Protein AF-A0A257ZB80-F1 (afdb_monomer)

Nearest PDB structures (foldseek):
  6eic-assembly1_C  TM=5.369E-01  e=7.332E-03  Mycobacterium tuberculosis H37Rv
  6ecb-assembly1_A  TM=4.920E-01  e=2.432E-02  Streptomyces tsusimaensis
  6qe2-assembly2_B  TM=6.005E-01  e=1.247E-01  Palaeococcus ferrophilus
  8ait-assembly1_A  TM=4.226E-01  e=3.761E-02  Halopseudomonas bauzanensis
  3tej-assembly2_B  TM=4.197E-01  e=1.059E-01  Escherichia coli K-12

Foldseek 3Di:
DVQQVVQVVLVVVLVVQLVLLCVQLVVLPDPVCVPPPDLVSLLSNLLSVLRNLLSVLLADADDLPCQFDQDPVRDTWGWDWAFDADALFWTWIWRDTPPDDAAQAAEEEEADQLFFWSSVCSVVCNVCVVHYGYIYITGDFLLQGACVSDADALVNVLCVLLVSLLSVFARYEYEYEALCQLSNVVSQVVNCVPPVRSHHPYYHGYHYPLPLVPDDDPVLVCLAPDDLVNCCVPQWGARYPPHNHGRFIWRASSVSLVVVCVVVVVVVVVLSSVSSVCSSVVNDDCPDPSNVVSSRSSNGGIGGPNHVSCSSCVCSHVSVD

Sequence (321 aa):
MKYMLTYDLLESARNTQEWFGATARAMASYPAFALSLNPALPLIAAWGEVTERSFGRMISKPDWGIRSIVGPDGQDNLVDVTPVVEKPFGNLIQFFVRRRPPMARKVLLVAPMSGHYATLLRSTVASLLPDADVYVTDWHNARDIPVSAGKFDVEDYTLYLAEFMKALGPDTHVIAVCQPVPLALAATAYLAAEDPDAQPRSLVLIGGPVDPDAAATEVTDFGRRITMGQLEHLAIQRVGFKHKGAGRLVYPGLLQLQSFITMNAERHSKAFSEQVFRVSRGEATDHDAHNRFYDEYLAVMDMTAEFYLSTVERIFKNREI

Mean predicted aligned error: 4.46 Å

Solvent-accessible surface area (backbone atoms only — not comparable to full-atom values): 16688 Å² total; per-residue (Å²): 114,88,42,23,62,59,39,43,48,52,54,47,52,44,50,52,48,20,50,50,10,49,48,37,22,57,65,44,63,38,74,91,49,71,85,58,86,60,72,62,36,47,44,41,21,18,42,7,50,55,38,20,52,51,44,56,24,39,76,37,85,71,74,68,80,64,57,58,48,78,38,98,86,71,46,76,24,46,40,45,83,42,81,76,44,84,50,90,64,33,27,39,31,30,57,47,54,49,99,56,77,89,57,95,36,37,34,40,41,42,48,34,73,85,31,37,51,38,54,79,45,39,66,60,50,65,67,42,48,88,75,28,41,42,30,35,44,42,62,48,44,37,43,64,38,41,55,89,75,59,85,53,32,53,64,54,50,20,50,52,50,28,52,52,41,45,74,68,24,32,73,21,32,38,39,22,39,25,79,35,22,38,41,51,52,51,14,50,54,49,31,43,72,78,40,59,82,32,33,54,68,40,83,45,73,41,89,35,61,57,61,41,80,80,62,83,44,76,69,41,48,47,43,61,71,56,50,71,69,57,47,48,70,73,51,46,31,19,32,30,87,91,37,63,2,42,67,33,55,19,35,44,14,69,63,48,48,51,51,60,46,60,78,43,42,69,62,52,53,47,52,52,52,52,47,24,55,30,42,44,70,68,74,57,54,87,78,35,75,65,46,54,47,49,48,54,72,40,16,32,26,28,35,38,32,52,26,55,52,44,41,42,47,40,45,48,59,64,53,77,102

Structure (mmCIF, N/CA/C/O backbone):
data_AF-A0A257ZB80-F1
#
_entry.id   AF-A0A257ZB80-F1
#
loop_
_atom_site.group_PDB
_atom_site.id
_atom_site.type_symbol
_atom_site.label_atom_id
_atom_site.label_alt_id
_atom_site.label_comp_id
_atom_site.label_asym_id
_atom_site.label_entity_id
_atom_site.label_seq_id
_atom_site.pdbx_PDB_ins_code
_atom_site.Cartn_x
_atom_site.Cartn_y
_atom_site.Cartn_z
_atom_site.occupancy
_atom_site.B_iso_or_equiv
_atom_site.auth_seq_id
_atom_site.auth_comp_id
_atom_site.auth_asym_id
_atom_site.auth_atom_id
_atom_site.pdbx_PDB_model_num
ATOM 1 N N . MET A 1 1 ? -10.431 -20.463 -18.045 1.00 52.31 1 MET A N 1
ATOM 2 C CA . MET A 1 1 ? -9.388 -19.901 -18.937 1.00 52.31 1 MET A CA 1
ATOM 3 C C . MET A 1 1 ? -9.664 -18.466 -19.385 1.00 52.31 1 MET A C 1
ATOM 5 O O . MET A 1 1 ? -8.700 -17.730 -19.554 1.00 52.31 1 MET A O 1
ATOM 9 N N . LYS A 1 2 ? -10.927 -18.031 -19.559 1.00 54.56 2 LYS A N 1
ATOM 10 C CA . LYS A 1 2 ? -11.248 -16.615 -19.839 1.00 54.56 2 LYS A CA 1
ATOM 11 C C . LYS A 1 2 ? -10.609 -15.702 -18.769 1.00 54.56 2 LYS A C 1
ATOM 13 O O . LYS A 1 2 ? -10.699 -16.027 -17.586 1.00 54.56 2 LYS A O 1
ATOM 18 N N . TYR A 1 3 ? -9.923 -14.644 -19.205 1.00 73.69 3 TYR A N 1
ATOM 19 C CA . TYR A 1 3 ? -9.155 -13.661 -18.411 1.00 73.69 3 TYR A CA 1
ATOM 20 C C . TYR A 1 3 ? -7.869 -14.120 -17.704 1.00 73.69 3 TYR A C 1
ATOM 22 O O . TYR A 1 3 ? -7.166 -13.293 -17.134 1.00 73.69 3 TYR A O 1
ATOM 30 N N . MET A 1 4 ? -7.521 -15.407 -17.751 1.00 78.50 4 MET A N 1
ATOM 31 C CA . MET A 1 4 ? -6.229 -15.883 -17.230 1.00 78.50 4 MET A CA 1
ATOM 32 C C . MET A 1 4 ? -5.100 -15.610 -18.231 1.00 78.50 4 MET A C 1
ATOM 34 O O . MET A 1 4 ? -4.037 -15.133 -17.861 1.00 78.50 4 MET A O 1
ATOM 38 N N . LEU A 1 5 ? -5.374 -15.809 -19.527 1.00 82.94 5 LEU A N 1
ATOM 39 C CA . LEU A 1 5 ? -4.422 -15.494 -20.599 1.00 82.94 5 LEU A CA 1
ATOM 40 C C . LEU A 1 5 ? -4.092 -13.999 -20.672 1.00 82.94 5 LEU A C 1
ATOM 42 O O . LEU A 1 5 ? -2.968 -13.642 -20.996 1.00 82.94 5 LEU A O 1
ATOM 46 N N . THR A 1 6 ? -5.053 -13.120 -20.374 1.00 87.50 6 THR A N 1
ATOM 47 C C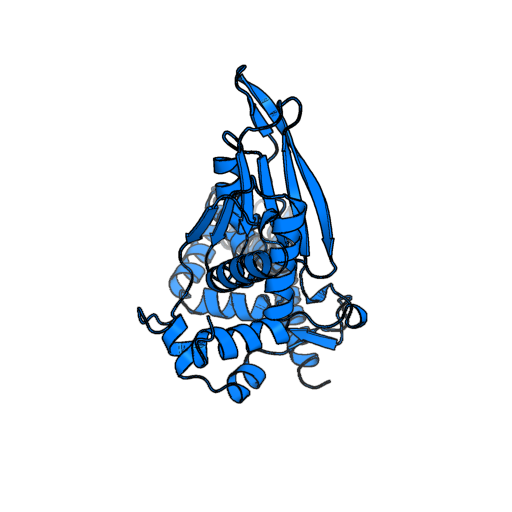A . THR A 1 6 ? -4.810 -11.670 -20.347 1.00 87.50 6 THR A CA 1
ATOM 48 C C . THR A 1 6 ? -3.935 -11.268 -19.166 1.00 87.50 6 THR A C 1
ATOM 50 O O . THR A 1 6 ? -3.081 -10.403 -19.331 1.00 87.50 6 THR A O 1
ATOM 53 N N . TYR A 1 7 ? -4.093 -11.933 -18.016 1.00 92.88 7 TYR A N 1
ATOM 54 C CA . TYR A 1 7 ? -3.245 -11.718 -16.843 1.00 92.88 7 TYR A CA 1
ATOM 55 C C . TYR A 1 7 ? -1.801 -12.123 -17.139 1.00 92.88 7 TYR A C 1
ATOM 57 O O . TYR A 1 7 ? -0.883 -11.319 -16.990 1.00 92.88 7 TYR A O 1
ATOM 65 N N . ASP A 1 8 ? -1.606 -13.342 -17.652 1.00 92.69 8 ASP A N 1
ATOM 66 C CA . ASP A 1 8 ? -0.279 -13.829 -18.038 1.00 92.69 8 ASP A CA 1
ATOM 67 C C . ASP A 1 8 ? 0.332 -12.993 -19.173 1.00 92.69 8 ASP A C 1
ATOM 69 O O . ASP A 1 8 ? 1.549 -12.823 -19.215 1.00 92.69 8 ASP A O 1
ATOM 73 N N . LEU A 1 9 ? -0.477 -12.423 -20.074 1.00 92.19 9 LEU A N 1
ATOM 74 C CA . LEU A 1 9 ? -0.001 -11.511 -21.117 1.00 92.19 9 LEU A CA 1
ATOM 75 C C . LEU A 1 9 ? 0.482 -10.171 -20.542 1.00 92.19 9 LEU A C 1
ATOM 77 O O . LEU A 1 9 ? 1.519 -9.680 -20.985 1.00 92.19 9 LEU A O 1
ATOM 81 N N . LEU A 1 10 ? -0.210 -9.600 -19.549 1.00 91.88 10 LEU A N 1
ATOM 82 C CA . LEU A 1 10 ? 0.250 -8.396 -18.842 1.00 91.88 10 LEU A CA 1
ATOM 83 C C . LEU A 1 10 ? 1.569 -8.653 -18.102 1.00 91.88 10 LEU A C 1
ATOM 85 O O . LEU A 1 10 ? 2.521 -7.885 -18.250 1.00 91.88 10 LEU A O 1
ATOM 89 N N . GLU A 1 11 ? 1.652 -9.763 -17.367 1.00 92.75 11 GLU A N 1
ATOM 90 C CA . GLU A 1 11 ? 2.880 -10.182 -16.682 1.00 92.75 11 GLU A CA 1
ATOM 91 C C . GLU A 1 11 ? 4.021 -10.459 -17.673 1.00 92.75 11 GLU A C 1
ATOM 93 O O . GLU A 1 11 ? 5.161 -10.050 -17.441 1.00 92.75 11 GLU A O 1
ATOM 98 N N . SER A 1 12 ? 3.719 -11.089 -18.814 1.00 94.31 12 SER A N 1
ATOM 99 C CA . SER A 1 12 ? 4.692 -11.339 -19.884 1.00 94.31 12 SER A CA 1
ATOM 100 C C . SER A 1 12 ? 5.203 -10.036 -20.484 1.00 94.31 12 SER A C 1
ATOM 102 O O . SER A 1 12 ? 6.412 -9.863 -20.589 1.00 94.31 12 SER A O 1
ATOM 104 N N . ALA A 1 13 ? 4.312 -9.097 -20.819 1.00 94.25 13 ALA A N 1
ATOM 105 C CA . ALA A 1 13 ? 4.695 -7.796 -21.356 1.00 94.25 13 ALA A CA 1
ATOM 106 C C . ALA A 1 13 ? 5.612 -7.048 -20.381 1.00 94.25 13 ALA A C 1
ATOM 108 O O . ALA A 1 13 ? 6.693 -6.611 -20.767 1.00 94.25 13 ALA A O 1
ATOM 109 N N . ARG A 1 14 ? 5.241 -6.980 -19.097 1.00 95.12 14 ARG A N 1
ATOM 110 C CA . ARG A 1 14 ? 6.081 -6.394 -18.042 1.00 95.12 14 ARG A CA 1
ATOM 111 C C . ARG A 1 14 ? 7.455 -7.073 -17.963 1.00 95.12 14 ARG A C 1
ATOM 113 O O . ARG A 1 14 ? 8.473 -6.387 -17.907 1.00 95.12 14 ARG A O 1
ATOM 120 N N . ASN A 1 15 ? 7.497 -8.406 -18.005 1.00 95.38 15 ASN A N 1
ATOM 121 C CA . ASN A 1 15 ? 8.739 -9.180 -17.948 1.00 95.38 15 ASN A CA 1
ATOM 122 C C . ASN A 1 15 ? 9.638 -8.977 -19.162 1.00 95.38 15 ASN A C 1
ATOM 124 O O . ASN A 1 15 ? 10.853 -8.870 -19.017 1.00 95.38 15 ASN A O 1
ATOM 128 N N . THR A 1 16 ? 9.051 -8.873 -20.348 1.00 96.81 16 THR A N 1
ATOM 129 C CA . THR A 1 16 ? 9.778 -8.542 -21.571 1.00 96.81 16 THR A CA 1
ATOM 130 C C . THR A 1 16 ? 10.400 -7.148 -21.490 1.00 96.81 16 THR A C 1
ATOM 132 O O . THR A 1 16 ? 11.548 -6.987 -21.893 1.00 96.81 16 THR A O 1
ATOM 135 N N . GLN A 1 17 ? 9.702 -6.160 -20.921 1.00 97.00 17 GLN A N 1
ATOM 136 C CA . GLN A 1 17 ? 10.243 -4.804 -20.781 1.00 97.00 17 GLN A CA 1
ATOM 137 C C . GLN A 1 17 ? 11.400 -4.729 -19.778 1.00 97.00 17 GLN A C 1
ATOM 139 O O . GLN A 1 17 ? 12.414 -4.098 -20.071 1.00 97.00 17 GLN A O 1
ATOM 144 N N . GLU A 1 18 ? 11.295 -5.413 -18.634 1.00 97.00 18 GLU A N 1
ATOM 145 C CA . GLU A 1 18 ? 12.419 -5.552 -17.695 1.00 97.00 18 GLU A CA 1
ATOM 146 C C . GLU A 1 18 ? 13.632 -6.202 -18.377 1.00 97.00 18 GLU A C 1
ATOM 148 O O . GLU A 1 18 ? 14.745 -5.682 -18.299 1.00 97.00 18 GLU A O 1
ATOM 153 N N . TRP A 1 19 ? 13.407 -7.296 -19.115 1.00 97.56 19 TRP A N 1
ATOM 154 C CA . TRP A 1 19 ? 14.457 -7.998 -19.852 1.00 97.56 19 TRP A CA 1
ATOM 155 C C . TRP A 1 19 ? 15.124 -7.123 -20.923 1.00 97.56 19 TRP A C 1
ATOM 157 O O . TRP A 1 19 ? 16.353 -7.131 -21.043 1.00 97.56 19 TRP A O 1
ATOM 167 N N . PHE A 1 20 ? 14.353 -6.335 -21.677 1.00 97.56 20 PHE A N 1
ATOM 168 C CA . PHE A 1 20 ? 14.909 -5.374 -22.630 1.00 97.56 20 PHE A CA 1
ATOM 169 C C . PHE A 1 20 ? 15.743 -4.295 -21.944 1.00 97.56 20 PHE A C 1
ATOM 171 O O . PHE A 1 20 ? 16.826 -3.978 -22.438 1.00 97.56 20 PHE A O 1
ATOM 178 N N . GLY A 1 21 ? 15.288 -3.776 -20.800 1.00 97.19 21 GLY A N 1
ATOM 179 C CA . GLY A 1 21 ? 16.047 -2.810 -20.009 1.00 97.19 21 GLY A CA 1
ATOM 180 C C . GLY A 1 21 ? 17.404 -3.366 -19.571 1.00 97.19 21 GLY A C 1
ATOM 181 O O . GLY A 1 21 ? 18.448 -2.790 -19.889 1.00 97.19 21 GLY A O 1
ATOM 182 N N . ALA A 1 22 ? 17.398 -4.542 -18.939 1.00 97.19 22 ALA A N 1
ATOM 183 C CA . ALA A 1 22 ? 18.610 -5.218 -18.479 1.00 97.19 22 ALA A CA 1
ATOM 184 C C . ALA A 1 22 ? 19.578 -5.523 -19.639 1.00 97.19 22 ALA A C 1
ATOM 186 O O . ALA A 1 22 ? 20.786 -5.298 -19.536 1.00 97.19 22 ALA A O 1
ATOM 187 N N . THR A 1 23 ? 19.046 -5.977 -20.778 1.00 96.94 23 THR A N 1
ATOM 188 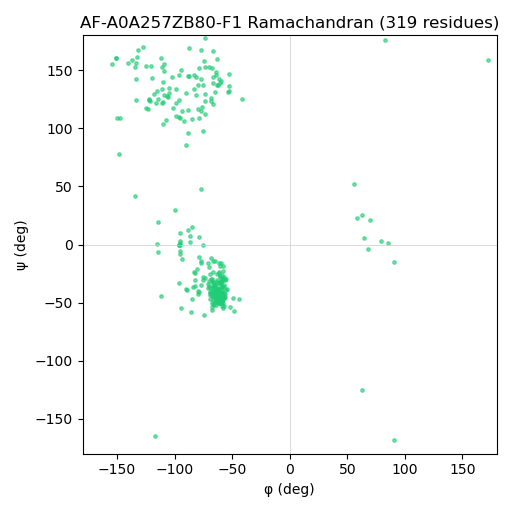C CA . THR A 1 23 ? 19.840 -6.276 -21.980 1.00 96.94 23 THR A CA 1
ATOM 189 C C . THR A 1 23 ? 20.483 -5.014 -22.556 1.00 96.94 23 THR A C 1
ATOM 191 O O . THR A 1 23 ? 21.682 -5.009 -22.831 1.00 96.94 23 THR A O 1
ATOM 194 N N . ALA A 1 24 ? 19.719 -3.926 -22.703 1.00 96.06 24 ALA A N 1
ATOM 195 C CA . ALA A 1 24 ? 20.226 -2.655 -23.218 1.00 96.06 24 ALA A CA 1
ATOM 196 C C . ALA A 1 24 ? 21.331 -2.079 -22.323 1.00 96.06 24 ALA A C 1
ATOM 198 O O . ALA A 1 24 ? 22.377 -1.662 -22.829 1.00 96.06 24 ALA A O 1
ATOM 199 N N . ARG A 1 25 ? 21.131 -2.131 -20.999 1.00 95.56 25 ARG A N 1
ATOM 200 C CA . ARG A 1 25 ? 22.130 -1.733 -20.004 1.00 95.56 25 ARG A CA 1
ATOM 201 C C . ARG A 1 25 ? 23.417 -2.537 -20.159 1.00 95.56 25 ARG A C 1
ATOM 203 O O . ARG A 1 25 ? 24.481 -1.959 -20.359 1.00 95.56 25 ARG A O 1
ATOM 210 N N . ALA A 1 26 ? 23.314 -3.865 -20.135 1.00 94.44 26 ALA A N 1
ATOM 211 C CA . ALA A 1 26 ? 24.467 -4.751 -20.236 1.00 94.44 26 ALA A CA 1
ATOM 212 C C . ALA A 1 26 ? 25.243 -4.544 -21.546 1.00 94.44 26 ALA A C 1
ATOM 214 O O . ALA A 1 26 ? 26.464 -4.410 -21.518 1.00 94.44 26 ALA A O 1
ATOM 215 N N . MET A 1 27 ? 24.545 -4.463 -22.686 1.00 93.38 27 MET A N 1
ATOM 216 C CA . MET A 1 27 ? 25.167 -4.263 -23.999 1.00 93.38 27 MET A CA 1
ATOM 217 C C . MET A 1 27 ? 25.913 -2.929 -24.096 1.00 93.38 27 MET A C 1
ATOM 219 O O . MET A 1 27 ? 27.042 -2.893 -24.584 1.00 93.38 27 MET A O 1
ATOM 223 N N . ALA A 1 28 ? 25.308 -1.836 -23.631 1.00 93.25 28 ALA A N 1
ATOM 224 C CA . ALA A 1 28 ? 25.892 -0.503 -23.749 1.00 93.25 28 ALA A CA 1
ATOM 225 C C . ALA A 1 28 ? 27.021 -0.227 -22.736 1.00 93.25 28 ALA A C 1
ATOM 227 O O . ALA A 1 28 ? 27.814 0.689 -22.949 1.00 93.25 28 ALA A O 1
ATOM 228 N N . SER A 1 29 ? 27.139 -1.033 -21.676 1.00 90.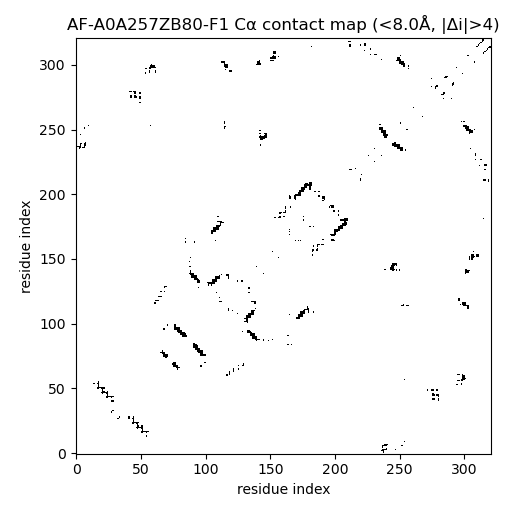06 29 SER A N 1
ATOM 229 C CA . SER A 1 29 ? 28.186 -0.919 -20.649 1.00 90.06 29 SER A CA 1
ATOM 230 C C . SER A 1 29 ? 29.409 -1.825 -20.879 1.00 90.06 29 SER A C 1
ATOM 232 O O . SER A 1 29 ? 30.261 -1.936 -19.997 1.00 90.06 29 SER A O 1
ATOM 234 N N . TYR A 1 30 ? 29.537 -2.477 -22.043 1.00 91.00 30 TYR A N 1
ATOM 235 C CA . TYR A 1 30 ? 30.695 -3.329 -22.339 1.00 91.00 30 TYR A CA 1
ATOM 236 C C . TYR A 1 30 ? 32.021 -2.540 -22.356 1.00 91.00 30 TYR A C 1
ATOM 238 O O . TYR A 1 30 ? 32.097 -1.499 -23.012 1.00 91.00 30 TYR A O 1
ATOM 246 N N . PRO A 1 31 ? 33.119 -3.070 -21.770 1.00 89.75 31 PRO A N 1
ATOM 247 C CA . PRO A 1 31 ? 34.425 -2.399 -21.778 1.00 89.75 31 PRO A CA 1
ATOM 248 C C . PRO A 1 31 ? 34.964 -2.077 -23.177 1.00 89.75 31 PRO A C 1
ATOM 250 O O . PRO A 1 31 ? 35.678 -1.093 -23.348 1.00 89.75 31 PRO A O 1
ATOM 253 N N . ALA A 1 32 ? 34.588 -2.863 -24.194 1.00 89.94 32 ALA A N 1
ATOM 254 C CA . ALA A 1 32 ? 34.945 -2.610 -25.593 1.00 89.94 32 ALA A CA 1
ATOM 255 C C . ALA A 1 32 ? 34.474 -1.231 -26.097 1.00 89.94 32 ALA A C 1
ATOM 257 O O . ALA A 1 32 ? 35.048 -0.686 -27.037 1.00 89.94 32 ALA A O 1
ATOM 258 N N . PHE A 1 33 ? 33.457 -0.651 -25.456 1.00 89.44 33 PHE A N 1
ATOM 259 C CA . PHE A 1 33 ? 32.918 0.662 -25.776 1.00 89.44 33 PHE A CA 1
ATOM 260 C C . PHE A 1 33 ? 33.473 1.798 -24.912 1.00 89.44 33 PHE A C 1
ATOM 262 O O . PHE A 1 33 ? 33.114 2.948 -25.146 1.00 89.44 33 PHE A O 1
ATOM 269 N N . ALA A 1 34 ? 34.374 1.525 -23.962 1.00 83.69 34 ALA A N 1
ATOM 270 C CA . ALA A 1 34 ? 34.867 2.531 -23.015 1.00 83.69 34 ALA A CA 1
ATOM 271 C C . ALA A 1 34 ? 35.587 3.720 -23.682 1.00 83.69 34 ALA A C 1
ATOM 273 O O . ALA A 1 34 ? 35.591 4.819 -23.137 1.00 83.69 34 ALA A O 1
ATOM 274 N N . LEU A 1 35 ? 36.178 3.513 -24.865 1.00 86.94 35 LEU A N 1
ATOM 275 C CA . LEU A 1 35 ? 36.841 4.563 -25.655 1.00 86.94 35 LEU A CA 1
ATOM 276 C C . LEU A 1 35 ? 35.929 5.184 -26.727 1.00 86.94 35 LEU A C 1
ATOM 278 O O . LEU A 1 35 ? 36.369 6.034 -27.500 1.00 86.94 35 LEU A O 1
ATOM 282 N N . SER A 1 36 ? 34.671 4.747 -26.815 1.00 87.75 36 SER A N 1
ATOM 283 C CA . SER A 1 36 ? 33.717 5.269 -27.789 1.00 87.75 36 SER A CA 1
ATOM 284 C C . SER A 1 36 ? 33.262 6.672 -27.394 1.00 87.75 36 SER A C 1
ATOM 286 O O . SER A 1 36 ? 32.787 6.891 -26.284 1.00 87.75 36 SER A O 1
ATOM 288 N N . LEU A 1 37 ? 33.335 7.614 -28.335 1.00 86.12 37 LEU A N 1
ATOM 289 C CA . LEU A 1 37 ? 32.795 8.970 -28.173 1.00 86.12 37 LEU A CA 1
ATOM 290 C C . LEU A 1 37 ? 31.310 9.067 -28.563 1.00 86.12 37 LEU A C 1
ATOM 292 O O . LEU A 1 37 ? 30.773 10.168 -28.651 1.00 86.12 37 LEU A O 1
ATOM 296 N N . ASN A 1 38 ? 30.643 7.941 -28.847 1.00 90.25 38 ASN A N 1
ATOM 297 C CA . ASN A 1 38 ? 29.244 7.944 -29.264 1.00 90.25 38 ASN A CA 1
ATOM 298 C C . ASN A 1 38 ? 28.317 8.256 -28.068 1.00 90.25 38 ASN A C 1
ATOM 300 O O . ASN A 1 38 ? 28.154 7.394 -27.197 1.00 90.25 38 ASN A O 1
ATOM 304 N N . PRO A 1 39 ? 27.638 9.421 -28.045 1.00 87.00 39 PRO A N 1
ATOM 305 C CA . PRO A 1 39 ? 26.767 9.80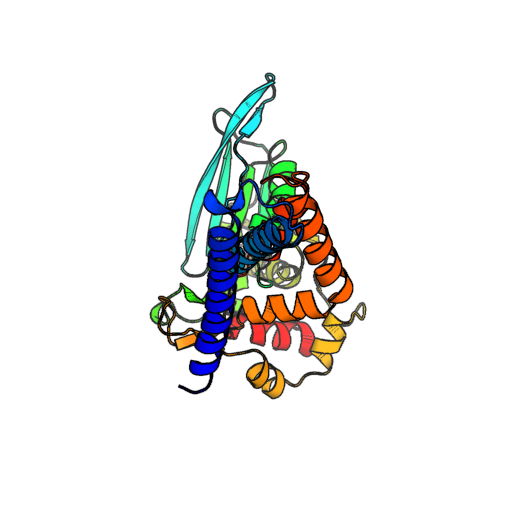6 -26.934 1.00 87.00 39 PRO A CA 1
ATOM 306 C C . PRO A 1 39 ? 25.524 8.912 -26.795 1.00 87.00 39 PRO A C 1
ATOM 308 O O . PRO A 1 39 ? 24.871 8.929 -25.754 1.00 87.00 39 PRO A O 1
ATOM 311 N N . ALA A 1 40 ? 25.194 8.104 -27.810 1.00 91.69 40 ALA A N 1
ATOM 312 C CA . ALA A 1 40 ? 24.081 7.164 -27.738 1.00 91.69 40 ALA A CA 1
ATOM 313 C C . ALA A 1 40 ? 24.330 6.023 -26.738 1.00 91.69 40 ALA A C 1
ATOM 315 O O . ALA A 1 40 ? 23.374 5.517 -26.160 1.00 91.69 40 ALA A O 1
ATOM 316 N N . LEU A 1 41 ? 25.583 5.616 -26.504 1.00 92.75 41 LEU A N 1
ATOM 317 C CA . LEU A 1 41 ? 25.880 4.469 -25.636 1.00 92.75 41 LEU A CA 1
ATOM 318 C C . LEU A 1 41 ? 25.542 4.749 -24.159 1.00 92.75 41 LEU A C 1
ATOM 320 O O . LEU A 1 41 ? 24.770 3.974 -23.593 1.00 92.75 41 LEU A O 1
ATOM 324 N N . PRO A 1 42 ? 25.982 5.866 -23.541 1.00 92.00 42 PRO A N 1
ATOM 325 C CA . PRO A 1 42 ? 25.536 6.230 -22.195 1.00 92.00 42 PRO A CA 1
ATOM 326 C C . PRO A 1 42 ? 24.016 6.400 -22.077 1.00 92.00 42 PRO A C 1
ATOM 328 O O . PRO A 1 42 ? 23.438 6.035 -21.057 1.00 92.00 42 PRO A O 1
ATOM 331 N N . LEU A 1 43 ? 23.352 6.917 -23.119 1.00 94.88 43 LEU A N 1
ATOM 332 C CA . LEU A 1 43 ? 21.893 7.065 -23.138 1.00 94.88 43 LEU A CA 1
ATOM 333 C C . LEU A 1 43 ? 21.168 5.715 -23.180 1.00 94.88 43 LEU A C 1
ATOM 335 O O . LEU A 1 43 ? 20.201 5.533 -22.448 1.00 94.88 43 LEU A O 1
ATOM 339 N N . ILE A 1 44 ? 21.634 4.762 -23.992 1.00 96.12 44 ILE A N 1
ATOM 340 C CA . ILE A 1 44 ? 21.075 3.401 -24.046 1.00 96.12 44 ILE A CA 1
ATOM 341 C C . ILE A 1 44 ? 21.291 2.688 -22.710 1.00 96.12 44 ILE A C 1
ATOM 343 O O . ILE A 1 44 ? 20.361 2.061 -22.203 1.00 96.12 44 ILE A O 1
ATOM 347 N N . ALA A 1 45 ? 22.482 2.817 -22.116 1.00 95.81 45 ALA A N 1
ATOM 348 C CA . ALA A 1 45 ? 22.775 2.232 -20.811 1.00 95.81 45 ALA A CA 1
ATOM 349 C C . ALA A 1 45 ? 21.843 2.790 -19.723 1.00 95.81 45 ALA A C 1
ATOM 351 O O . ALA A 1 45 ? 21.231 2.029 -18.973 1.00 95.81 45 ALA A O 1
ATOM 352 N N . ALA A 1 46 ? 21.682 4.115 -19.693 1.00 96.50 46 ALA A N 1
ATOM 353 C CA . ALA A 1 46 ? 20.804 4.806 -18.760 1.00 96.50 46 ALA A CA 1
ATOM 354 C C . ALA A 1 46 ? 19.325 4.456 -18.963 1.00 96.50 46 ALA A C 1
ATOM 356 O O . ALA A 1 46 ? 18.613 4.198 -17.995 1.00 96.50 46 ALA A O 1
ATOM 357 N N . TRP A 1 47 ? 18.858 4.406 -20.213 1.00 97.69 47 TRP A N 1
ATOM 358 C CA . TRP A 1 47 ? 17.506 3.951 -20.533 1.00 97.69 47 TRP A CA 1
ATOM 359 C C . TRP A 1 47 ? 17.279 2.521 -20.049 1.00 97.69 47 TRP A C 1
ATOM 361 O O . TRP A 1 47 ? 16.242 2.237 -19.447 1.00 97.69 47 TRP A O 1
ATOM 371 N N . GLY A 1 48 ? 18.262 1.644 -20.266 1.00 97.56 48 GLY A N 1
ATOM 372 C CA . GLY A 1 48 ? 18.230 0.264 -19.808 1.00 97.56 48 GLY A CA 1
ATOM 373 C C . GLY A 1 48 ? 18.081 0.160 -18.292 1.00 97.56 48 GLY A C 1
ATOM 374 O O . GLY A 1 48 ? 17.183 -0.529 -17.819 1.00 97.56 48 GLY A O 1
ATOM 375 N N . GLU A 1 49 ? 18.887 0.912 -17.540 1.00 96.88 49 GLU A N 1
ATOM 376 C CA . GLU A 1 49 ? 18.843 0.951 -16.073 1.00 96.88 49 GLU A CA 1
ATOM 377 C C . GLU A 1 49 ? 17.498 1.451 -15.525 1.00 96.88 49 GLU A C 1
ATOM 379 O O . GLU A 1 49 ? 16.902 0.811 -14.656 1.00 96.88 49 GLU A O 1
ATOM 384 N N . VAL A 1 50 ? 16.984 2.569 -16.048 1.00 97.06 50 VAL A N 1
ATOM 385 C CA . VAL A 1 50 ? 15.697 3.124 -15.595 1.00 97.06 50 VAL A CA 1
ATOM 386 C C . VAL A 1 50 ? 14.544 2.181 -15.954 1.00 97.06 50 VAL A C 1
ATOM 388 O O . VAL A 1 50 ? 13.637 1.985 -15.142 1.00 97.06 50 VAL A O 1
ATOM 391 N N . THR A 1 51 ? 14.583 1.560 -17.137 1.00 97.44 51 THR A N 1
ATOM 392 C CA . THR A 1 51 ? 13.570 0.593 -17.591 1.00 97.44 51 THR A CA 1
ATOM 393 C C . THR A 1 51 ? 13.579 -0.666 -16.727 1.00 97.44 51 THR A C 1
ATOM 395 O O . THR A 1 51 ? 12.539 -1.034 -16.182 1.00 97.44 51 THR A O 1
ATOM 398 N N . GLU A 1 52 ? 14.745 -1.293 -16.551 1.00 97.00 52 GLU A N 1
ATOM 399 C CA . GLU A 1 52 ? 14.939 -2.479 -15.707 1.00 97.00 52 GLU A CA 1
ATOM 400 C C . GLU A 1 52 ? 14.379 -2.237 -14.300 1.00 97.00 52 GLU A C 1
ATOM 402 O O . GLU A 1 52 ? 13.488 -2.962 -13.849 1.00 97.00 52 GLU A O 1
ATOM 407 N N . ARG A 1 53 ? 14.817 -1.152 -13.643 1.00 95.75 53 ARG A N 1
ATOM 408 C CA . ARG A 1 53 ? 14.348 -0.788 -12.301 1.00 95.75 53 ARG A CA 1
ATOM 409 C C . ARG A 1 53 ? 12.836 -0.586 -12.269 1.00 95.75 53 ARG A C 1
ATOM 411 O O . ARG A 1 53 ? 12.170 -1.139 -11.397 1.00 95.75 53 ARG A O 1
ATOM 418 N N . SER A 1 54 ? 12.283 0.171 -13.217 1.00 95.88 54 SER A N 1
ATOM 419 C CA . SER A 1 54 ? 10.853 0.503 -13.232 1.00 95.88 54 SER A CA 1
ATOM 420 C C . SER A 1 54 ? 9.977 -0.747 -13.299 1.00 95.88 54 SER A C 1
ATOM 422 O O . SER A 1 54 ? 9.071 -0.918 -12.486 1.00 95.88 54 SER A O 1
ATOM 424 N N . PHE A 1 55 ? 10.259 -1.654 -14.237 1.00 96.62 55 PHE A N 1
ATOM 425 C CA . PHE A 1 55 ? 9.450 -2.861 -14.413 1.00 96.62 55 PHE A CA 1
ATOM 426 C C . PHE A 1 55 ? 9.708 -3.918 -13.332 1.00 96.62 55 PHE A C 1
ATOM 428 O O . PHE A 1 55 ? 8.773 -4.639 -12.975 1.00 96.62 55 PHE A O 1
ATOM 435 N N . GLY A 1 56 ? 10.921 -3.996 -12.771 1.00 95.62 56 GLY A N 1
ATOM 436 C CA . GLY A 1 56 ? 11.230 -4.872 -11.634 1.00 95.62 56 GLY A CA 1
ATOM 437 C C . GLY A 1 56 ? 10.518 -4.458 -10.336 1.00 95.62 56 GLY A C 1
ATOM 438 O O . GLY A 1 56 ? 10.097 -5.306 -9.540 1.00 95.62 56 GLY A O 1
ATOM 439 N N . ARG A 1 57 ? 10.290 -3.151 -10.131 1.00 94.88 57 ARG A N 1
ATOM 440 C CA . ARG A 1 57 ? 9.549 -2.637 -8.963 1.00 94.88 57 ARG A CA 1
ATOM 441 C C . ARG A 1 57 ? 8.071 -3.000 -8.967 1.00 94.88 57 ARG A C 1
ATOM 443 O O . ARG A 1 57 ? 7.522 -3.235 -7.897 1.00 94.88 57 ARG A O 1
ATOM 450 N N . MET A 1 58 ? 7.455 -3.158 -10.138 1.00 95.69 58 MET A N 1
ATOM 451 C CA . MET A 1 58 ? 6.017 -3.438 -10.259 1.00 95.69 58 MET A CA 1
ATOM 452 C C . MET A 1 58 ? 5.544 -4.733 -9.589 1.00 95.69 58 MET A C 1
ATOM 454 O O . MET A 1 58 ? 4.354 -4.896 -9.341 1.00 95.69 58 MET A O 1
ATOM 458 N N . ILE A 1 59 ? 6.460 -5.656 -9.292 1.00 90.75 59 ILE A N 1
ATOM 459 C CA . ILE A 1 59 ? 6.147 -6.947 -8.670 1.00 90.75 59 ILE A CA 1
ATOM 460 C C . ILE A 1 59 ? 6.740 -7.115 -7.270 1.00 90.75 59 ILE A C 1
ATOM 462 O O . ILE A 1 59 ? 6.557 -8.170 -6.664 1.00 90.75 59 ILE A O 1
ATOM 466 N N . SER A 1 60 ? 7.444 -6.103 -6.770 1.00 91.50 60 SER A N 1
ATOM 467 C CA . SER A 1 60 ? 8.229 -6.192 -5.544 1.00 91.50 60 SER A CA 1
ATOM 468 C C . SER A 1 60 ? 7.582 -5.360 -4.447 1.00 91.50 60 SER A C 1
ATOM 470 O O . SER A 1 60 ? 7.417 -4.154 -4.608 1.00 91.50 60 SER A O 1
ATOM 472 N N . LYS A 1 61 ? 7.258 -5.984 -3.311 1.00 94.69 61 LYS A N 1
ATOM 473 C CA . LYS A 1 61 ? 6.867 -5.246 -2.107 1.00 94.69 61 LYS A CA 1
ATOM 474 C C . LYS A 1 61 ? 8.087 -4.483 -1.565 1.00 94.69 61 LYS A C 1
ATOM 476 O O . LYS A 1 61 ? 9.116 -5.123 -1.342 1.00 94.69 61 LYS A O 1
ATOM 481 N N . PRO A 1 62 ? 8.013 -3.158 -1.350 1.00 94.69 62 PRO A N 1
ATOM 482 C CA . PRO A 1 62 ? 9.092 -2.411 -0.723 1.00 94.69 62 PRO A CA 1
ATOM 483 C C . PRO A 1 62 ? 9.247 -2.818 0.744 1.00 94.69 62 PRO A C 1
ATOM 485 O O . PRO A 1 62 ? 8.274 -3.169 1.410 1.00 94.69 62 PRO A O 1
ATOM 488 N N . ASP A 1 63 ? 10.459 -2.705 1.278 1.00 94.19 63 ASP A N 1
ATOM 489 C CA . ASP A 1 63 ? 10.665 -2.807 2.720 1.00 94.19 63 ASP A CA 1
ATOM 490 C C . ASP A 1 63 ? 10.167 -1.542 3.423 1.00 94.19 63 ASP A C 1
ATOM 492 O O . ASP A 1 63 ? 10.219 -0.433 2.881 1.00 94.19 63 ASP A O 1
ATOM 496 N N . TRP A 1 64 ? 9.764 -1.667 4.687 1.00 96.00 64 TRP A N 1
ATOM 497 C CA . TRP A 1 64 ? 9.386 -0.509 5.496 1.00 96.00 64 TRP A CA 1
ATOM 498 C C . TRP A 1 64 ? 10.520 0.501 5.657 1.00 96.00 64 TRP A C 1
ATOM 500 O O . TRP A 1 64 ? 10.251 1.693 5.726 1.00 96.00 64 TRP A O 1
ATOM 510 N N . GLY A 1 65 ? 11.784 0.072 5.683 1.00 94.06 65 GLY A N 1
ATOM 511 C CA . GLY A 1 65 ? 12.937 0.982 5.686 1.00 94.06 65 GLY A CA 1
ATOM 512 C C . GLY A 1 65 ? 13.073 1.879 6.928 1.00 94.06 65 GLY A C 1
ATOM 513 O O . GLY A 1 65 ? 13.971 2.716 6.966 1.00 94.06 65 GLY A O 1
ATOM 514 N N . ILE A 1 66 ? 12.228 1.704 7.948 1.00 96.25 66 ILE A N 1
ATOM 515 C CA . ILE A 1 66 ? 12.316 2.395 9.239 1.00 96.25 66 ILE A CA 1
ATOM 516 C C . ILE A 1 66 ? 13.227 1.561 10.137 1.00 96.25 66 ILE A C 1
ATOM 518 O O . ILE A 1 66 ? 12.793 0.564 10.704 1.00 96.25 66 ILE A O 1
ATOM 522 N N . ARG A 1 67 ? 14.512 1.923 10.201 1.00 96.12 67 ARG A N 1
ATOM 523 C CA . ARG A 1 67 ? 15.534 1.140 10.922 1.00 96.12 67 ARG A CA 1
ATOM 524 C C . ARG A 1 67 ? 15.693 1.555 12.381 1.00 96.12 67 ARG A C 1
ATOM 526 O O . ARG A 1 67 ? 15.916 0.704 13.238 1.00 96.12 67 ARG A O 1
ATOM 533 N N . SER A 1 68 ? 15.602 2.851 12.652 1.00 96.25 68 SER A N 1
ATOM 534 C CA . SER A 1 68 ? 15.725 3.423 13.988 1.00 96.25 68 SER A CA 1
ATOM 535 C C . SER A 1 68 ? 14.906 4.706 14.116 1.00 96.25 68 SER A C 1
ATOM 537 O O . SER A 1 68 ? 14.552 5.336 13.117 1.00 96.25 68 SER A O 1
ATOM 539 N N . ILE A 1 69 ? 14.619 5.082 15.360 1.00 95.81 69 ILE A N 1
ATOM 540 C CA . ILE A 1 69 ? 14.200 6.432 15.743 1.00 95.81 69 ILE A CA 1
ATOM 541 C C . ILE A 1 69 ? 15.141 6.960 16.826 1.00 95.81 69 ILE A C 1
ATOM 543 O O . ILE A 1 69 ? 15.699 6.177 17.596 1.00 95.81 69 ILE A O 1
ATOM 547 N N . VAL A 1 70 ? 15.289 8.279 16.915 1.00 93.56 70 VAL A N 1
ATOM 548 C CA . VAL A 1 70 ? 16.096 8.909 17.966 1.00 93.56 70 VAL A CA 1
ATOM 549 C C . VAL A 1 70 ? 15.344 8.823 19.297 1.00 93.56 70 VAL A C 1
ATOM 551 O O . VAL A 1 70 ? 14.194 9.252 19.398 1.00 93.56 70 VAL A O 1
ATOM 554 N N . GLY A 1 71 ? 15.979 8.232 20.306 1.00 88.38 71 GLY A N 1
ATOM 555 C CA . GLY A 1 71 ? 15.460 8.122 21.663 1.00 88.38 71 GLY A CA 1
ATOM 556 C C . GLY A 1 71 ? 15.572 9.431 22.460 1.00 88.38 71 GLY A C 1
ATOM 557 O O . GLY A 1 71 ? 16.288 10.349 22.056 1.00 88.38 71 GLY A O 1
ATOM 558 N N . PRO A 1 72 ? 14.902 9.533 23.625 1.00 85.62 72 PRO A N 1
ATOM 559 C CA . PRO A 1 72 ? 14.949 10.732 24.474 1.00 85.62 72 PRO A CA 1
ATOM 560 C C . PRO A 1 72 ? 16.349 11.080 25.004 1.00 85.62 72 PRO A C 1
ATOM 562 O O . PRO A 1 72 ? 16.616 12.226 25.349 1.00 85.62 72 PRO A O 1
ATOM 565 N N . ASP A 1 73 ? 17.236 10.090 25.080 1.00 86.69 73 ASP A N 1
ATOM 566 C CA . ASP A 1 73 ? 18.641 10.208 25.473 1.00 86.69 73 ASP A CA 1
ATOM 567 C C . ASP A 1 73 ? 19.572 10.557 24.295 1.00 86.69 73 ASP A C 1
ATOM 569 O O . ASP A 1 73 ? 20.788 10.640 24.466 1.00 86.69 73 ASP A O 1
ATOM 573 N N . GLY A 1 74 ? 19.010 10.753 23.098 1.00 88.06 74 GLY A N 1
ATOM 574 C CA . GLY A 1 74 ? 19.745 11.017 21.865 1.00 88.06 74 GLY A CA 1
ATOM 575 C C . GLY A 1 74 ? 20.358 9.774 21.216 1.00 88.06 74 GLY A C 1
ATOM 576 O O . GLY A 1 74 ? 21.036 9.917 20.200 1.00 88.06 74 GLY A O 1
ATOM 577 N N . GLN A 1 75 ? 20.141 8.569 21.761 1.00 91.88 75 GLN A N 1
ATOM 578 C CA . GLN A 1 75 ? 20.599 7.326 21.137 1.00 91.88 75 GLN A CA 1
ATOM 579 C C . GLN A 1 75 ? 19.559 6.767 20.169 1.00 91.88 75 GLN A C 1
ATOM 581 O O . GLN A 1 75 ? 18.358 6.807 20.422 1.00 91.88 75 GLN A O 1
ATOM 586 N N . ASP A 1 76 ? 20.027 6.161 19.082 1.00 94.75 76 ASP A N 1
ATOM 587 C CA . ASP A 1 76 ? 19.156 5.460 18.146 1.00 94.75 76 ASP A CA 1
ATOM 588 C C . ASP A 1 76 ? 18.563 4.194 18.776 1.00 94.75 76 ASP A C 1
ATOM 590 O O . ASP A 1 76 ? 19.271 3.267 19.187 1.00 94.75 76 ASP A O 1
ATOM 594 N N . ASN A 1 77 ? 17.237 4.116 18.780 1.00 95.88 77 ASN A N 1
ATOM 595 C CA . ASN A 1 77 ? 16.494 2.919 19.131 1.00 95.88 77 ASN A CA 1
ATOM 596 C C . ASN A 1 77 ? 16.064 2.186 17.866 1.00 95.88 77 ASN A C 1
ATOM 598 O O . ASN A 1 77 ? 15.378 2.752 17.018 1.00 95.88 77 ASN A O 1
ATOM 602 N N . LEU A 1 78 ? 16.480 0.923 17.744 1.00 97.50 78 LEU A N 1
ATOM 603 C CA . LEU A 1 78 ? 16.152 0.082 16.594 1.00 97.50 78 LEU A CA 1
ATOM 604 C C . LEU A 1 78 ? 14.654 -0.224 16.548 1.00 97.50 78 LEU A C 1
ATOM 606 O O . LEU A 1 78 ? 14.031 -0.430 17.591 1.00 97.50 78 LEU A O 1
ATOM 610 N N . VAL A 1 79 ? 14.111 -0.290 15.336 1.00 98.25 79 VAL A N 1
ATOM 611 C CA . VAL A 1 79 ? 12.706 -0.605 15.072 1.00 98.25 79 VAL A CA 1
ATOM 612 C C . VAL A 1 79 ? 12.615 -1.972 14.402 1.00 98.25 79 VAL A C 1
ATOM 614 O O . VAL A 1 79 ? 13.190 -2.181 13.335 1.00 98.25 79 VAL A O 1
ATOM 617 N N . ASP A 1 80 ? 11.880 -2.891 15.021 1.00 97.94 80 ASP A N 1
ATOM 618 C CA . ASP A 1 80 ? 11.514 -4.179 14.438 1.00 97.94 80 ASP A CA 1
ATOM 619 C C . ASP A 1 80 ? 10.064 -4.138 13.953 1.00 97.94 80 ASP A C 1
ATOM 621 O O . ASP A 1 80 ? 9.199 -3.550 14.600 1.00 97.94 80 ASP A O 1
ATOM 625 N N . VAL A 1 81 ? 9.777 -4.804 12.837 1.00 98.12 81 VAL A N 1
ATOM 626 C CA . VAL A 1 81 ? 8.401 -5.016 12.376 1.00 98.12 81 VAL A CA 1
ATOM 627 C C . VAL A 1 81 ? 7.972 -6.414 12.801 1.00 98.12 81 VAL A C 1
ATOM 629 O O . VAL A 1 81 ? 8.497 -7.399 12.285 1.00 98.12 81 VAL A O 1
ATOM 632 N N . THR A 1 82 ? 7.044 -6.510 13.752 1.00 97.12 82 THR A N 1
ATOM 633 C CA . THR A 1 82 ? 6.613 -7.790 14.331 1.00 97.12 82 THR A CA 1
ATOM 634 C C . THR A 1 82 ? 5.132 -8.049 14.060 1.00 97.12 82 THR A C 1
ATOM 636 O O . THR A 1 82 ? 4.313 -7.175 14.352 1.00 97.12 82 THR A O 1
ATOM 639 N N . PRO A 1 83 ? 4.745 -9.225 13.539 1.00 97.62 83 PRO A N 1
ATOM 640 C CA . PRO A 1 83 ? 3.337 -9.583 13.420 1.00 97.62 83 PRO A CA 1
ATOM 641 C C . PRO A 1 83 ? 2.710 -9.770 14.810 1.00 97.62 83 PRO A C 1
ATOM 643 O O . PRO A 1 83 ? 3.325 -10.335 15.712 1.00 97.62 83 PRO A O 1
ATOM 646 N N . VAL A 1 84 ? 1.486 -9.274 14.974 1.00 98.00 84 VAL A N 1
ATOM 647 C CA . VAL A 1 84 ? 0.687 -9.341 16.211 1.00 98.00 84 VAL A CA 1
ATOM 648 C C . VAL A 1 84 ? -0.519 -10.249 16.008 1.00 98.00 84 VAL A C 1
ATOM 650 O O . VAL A 1 84 ? -0.823 -11.082 16.855 1.00 98.00 84 VAL A O 1
ATOM 653 N N . VAL A 1 85 ? -1.192 -10.098 14.867 1.00 98.56 85 VAL A N 1
ATOM 654 C CA . VAL A 1 85 ? -2.260 -10.990 14.411 1.00 98.56 85 VAL A CA 1
ATOM 655 C C . VAL A 1 85 ? -1.989 -11.309 12.950 1.00 98.56 85 VAL A C 1
ATOM 657 O O . VAL A 1 85 ? -1.864 -10.396 12.135 1.00 98.56 85 VAL A O 1
ATOM 660 N N . GLU A 1 86 ? -1.903 -12.592 12.618 1.00 98.25 86 GLU A N 1
ATOM 661 C CA . GLU A 1 86 ? -1.689 -13.052 11.247 1.00 98.25 86 GLU A CA 1
ATOM 662 C C . GLU A 1 86 ? -2.989 -13.605 10.669 1.00 98.25 86 GLU A C 1
ATOM 664 O O . GLU A 1 86 ? -3.658 -14.436 11.290 1.00 98.25 86 GLU A O 1
ATOM 669 N N . LYS A 1 87 ? -3.354 -13.149 9.470 1.00 98.12 87 LYS A N 1
ATOM 670 C CA . LYS A 1 87 ? -4.512 -13.659 8.730 1.00 98.12 87 LYS A CA 1
ATOM 671 C C . LYS A 1 87 ? -4.162 -13.839 7.249 1.00 98.12 87 LYS A C 1
ATOM 673 O O . LYS A 1 87 ? -3.230 -13.206 6.753 1.00 98.12 87 LYS A O 1
ATOM 678 N N . PRO A 1 88 ? -4.906 -14.678 6.500 1.00 97.69 88 PRO A N 1
ATOM 679 C CA . PRO A 1 88 ? -4.571 -14.965 5.105 1.00 97.69 88 PRO A CA 1
ATOM 680 C C . PRO A 1 88 ? -4.453 -13.729 4.202 1.00 97.69 88 PRO A C 1
ATOM 682 O O . PRO A 1 88 ? -3.545 -13.681 3.375 1.00 97.69 88 PRO A O 1
ATOM 685 N N . PHE A 1 89 ? -5.326 -12.731 4.373 1.00 98.06 89 PHE A N 1
ATOM 686 C CA . PHE A 1 89 ? -5.388 -11.542 3.507 1.00 98.06 89 PHE A CA 1
ATOM 687 C C . PHE A 1 89 ? -4.618 -10.325 4.029 1.00 98.06 89 PHE A C 1
ATOM 689 O O . PHE A 1 89 ? -4.424 -9.356 3.297 1.00 98.06 89 PHE A O 1
ATOM 696 N N . GLY A 1 90 ? -4.120 -10.376 5.259 1.00 97.44 90 GLY A N 1
ATOM 697 C CA . GLY A 1 90 ? -3.324 -9.299 5.822 1.00 97.44 90 GLY A CA 1
ATOM 698 C C . GLY A 1 90 ? -3.040 -9.514 7.295 1.00 97.44 90 GLY A C 1
ATOM 699 O O . GLY A 1 90 ? -3.759 -10.235 7.985 1.00 97.44 90 GLY A O 1
ATOM 700 N N . ASN A 1 91 ? -1.995 -8.860 7.773 1.00 98.38 91 ASN A N 1
ATOM 701 C CA . ASN A 1 91 ? -1.549 -8.953 9.150 1.00 98.38 91 ASN A CA 1
ATOM 702 C C . ASN A 1 91 ? -1.792 -7.634 9.874 1.00 98.38 91 ASN A C 1
ATOM 704 O O . ASN A 1 91 ? -1.740 -6.554 9.286 1.00 98.38 91 ASN A O 1
ATOM 708 N N . LEU A 1 92 ? -1.963 -7.725 11.184 1.00 98.81 92 LEU A N 1
ATOM 709 C CA . LEU A 1 92 ? -1.701 -6.615 12.078 1.00 98.81 92 LEU A CA 1
ATOM 710 C C . LEU A 1 92 ? -0.230 -6.679 12.478 1.00 98.81 92 LEU A C 1
ATOM 712 O O . LEU A 1 92 ? 0.184 -7.635 13.135 1.00 98.81 92 LEU A O 1
ATOM 716 N N . ILE A 1 93 ? 0.553 -5.678 12.092 1.00 98.75 93 ILE A N 1
ATOM 717 C CA . ILE A 1 93 ? 1.973 -5.577 12.447 1.00 98.75 93 ILE A CA 1
ATOM 718 C C . ILE A 1 93 ? 2.194 -4.451 13.453 1.00 98.75 93 ILE A C 1
ATOM 720 O O . ILE A 1 93 ? 1.488 -3.447 13.429 1.00 98.75 93 ILE A O 1
ATOM 724 N N . GLN A 1 94 ? 3.194 -4.603 14.313 1.00 98.56 94 GLN A N 1
ATOM 725 C CA . GLN A 1 94 ? 3.687 -3.572 15.219 1.00 98.56 94 GLN A CA 1
ATOM 726 C C . GLN A 1 94 ? 5.070 -3.109 14.769 1.00 98.56 94 GLN A C 1
ATOM 728 O O . GLN A 1 94 ? 5.917 -3.924 14.411 1.00 98.56 94 GLN A O 1
ATOM 733 N N . PHE A 1 95 ? 5.316 -1.805 14.859 1.00 98.50 95 PHE A N 1
ATOM 734 C CA . PHE A 1 95 ? 6.659 -1.235 14.789 1.00 98.50 95 PHE A CA 1
ATOM 735 C C . PHE A 1 95 ? 7.224 -1.168 16.206 1.00 98.50 95 PHE A C 1
ATOM 737 O O . PHE A 1 95 ? 7.059 -0.177 16.921 1.00 98.50 95 PHE A O 1
ATOM 744 N N . PHE A 1 96 ? 7.823 -2.270 16.644 1.00 97.62 96 PHE A N 1
ATOM 745 C CA . PHE A 1 96 ? 8.367 -2.415 17.983 1.00 97.62 96 PHE A CA 1
ATOM 746 C C . PHE A 1 96 ? 9.692 -1.660 18.107 1.00 97.62 96 PHE A C 1
ATOM 748 O O . PHE A 1 96 ? 10.671 -1.974 17.432 1.00 97.62 96 PHE A O 1
ATOM 755 N N . VAL A 1 97 ? 9.737 -0.665 18.991 1.00 97.25 97 VAL A N 1
ATOM 756 C CA . VAL A 1 97 ? 10.944 0.129 19.238 1.00 97.25 97 VAL A CA 1
ATOM 757 C C . VAL A 1 97 ? 11.715 -0.465 20.412 1.00 97.25 97 VAL A C 1
ATOM 759 O O . VAL A 1 97 ? 11.253 -0.448 21.555 1.00 97.25 97 VAL A O 1
ATOM 762 N N . ARG A 1 98 ? 12.918 -0.979 20.148 1.00 95.25 98 ARG A N 1
ATOM 763 C CA . ARG A 1 98 ? 13.773 -1.580 21.177 1.00 95.25 98 ARG A CA 1
ATOM 764 C C . ARG A 1 98 ? 14.204 -0.549 22.210 1.00 95.25 98 ARG A C 1
ATOM 766 O O . ARG A 1 98 ? 14.469 0.602 21.877 1.00 95.25 98 ARG A O 1
ATOM 773 N N . ARG A 1 99 ? 14.383 -1.008 23.455 1.00 91.19 99 ARG A N 1
ATOM 774 C CA . ARG A 1 99 ? 14.871 -0.192 24.586 1.00 91.19 99 ARG A CA 1
ATOM 775 C C . ARG A 1 99 ? 13.993 1.033 24.881 1.00 91.19 99 ARG A C 1
ATOM 777 O O . ARG A 1 99 ? 14.453 1.980 25.511 1.00 91.19 99 ARG A O 1
ATOM 784 N N . ARG A 1 100 ? 12.724 0.999 24.463 1.00 91.81 100 ARG A N 1
ATOM 785 C CA . ARG A 1 100 ? 11.722 2.014 24.777 1.00 91.81 100 ARG A CA 1
ATOM 786 C C . ARG A 1 100 ? 10.755 1.481 25.842 1.00 91.81 100 ARG A C 1
ATOM 788 O O . ARG A 1 100 ? 10.319 0.336 25.718 1.00 91.81 100 ARG A O 1
ATOM 795 N N . PRO A 1 101 ? 10.417 2.263 26.884 1.00 89.88 101 PRO A N 1
ATOM 796 C CA . PRO A 1 101 ? 9.324 1.900 27.782 1.00 89.88 101 PRO A CA 1
ATOM 797 C C . PRO A 1 101 ? 7.983 1.863 27.019 1.00 89.88 101 PRO A C 1
ATOM 799 O O . PRO A 1 101 ? 7.877 2.480 25.958 1.00 89.88 101 PRO A O 1
ATOM 802 N N . PRO A 1 102 ? 6.951 1.175 27.540 1.00 89.19 102 PRO A N 1
ATOM 803 C CA . PRO A 1 102 ? 5.619 1.189 26.935 1.00 89.19 102 PRO A CA 1
ATOM 804 C C . PRO A 1 102 ? 5.109 2.616 26.709 1.00 89.19 102 PRO A C 1
ATOM 806 O O . PRO A 1 102 ? 5.249 3.472 27.589 1.00 89.19 102 PRO A O 1
ATOM 809 N N . MET A 1 103 ? 4.515 2.876 25.544 1.00 93.88 103 MET A N 1
ATOM 810 C CA . MET A 1 103 ? 3.983 4.200 25.236 1.00 93.88 103 MET A CA 1
ATOM 811 C C . MET A 1 103 ? 2.586 4.367 25.830 1.00 93.88 103 MET A C 1
ATOM 813 O O . MET A 1 103 ? 1.780 3.441 25.855 1.00 93.88 103 MET A O 1
ATOM 817 N N . ALA A 1 104 ? 2.265 5.586 26.264 1.00 92.38 104 ALA A N 1
ATOM 818 C CA . ALA A 1 104 ? 0.934 5.900 26.786 1.00 92.38 104 ALA A CA 1
ATOM 819 C C . ALA A 1 104 ? -0.164 5.831 25.709 1.00 92.38 104 ALA A C 1
ATOM 821 O O . ALA A 1 104 ? -1.339 5.679 26.033 1.00 92.38 104 ALA A O 1
ATOM 822 N N . ARG A 1 105 ? 0.208 5.990 24.432 1.00 96.00 105 ARG A N 1
ATOM 823 C CA . ARG A 1 105 ? -0.713 5.993 23.294 1.00 96.00 105 ARG A CA 1
ATOM 824 C C . ARG A 1 105 ? -0.429 4.807 22.393 1.00 96.00 105 ARG A C 1
ATOM 826 O O . ARG A 1 105 ? 0.711 4.602 21.978 1.00 96.00 105 ARG A O 1
ATOM 833 N N . LYS A 1 106 ? -1.494 4.100 22.034 1.00 97.75 106 LYS A N 1
ATOM 834 C CA . LYS A 1 106 ? -1.494 3.036 21.037 1.00 97.75 106 LYS A CA 1
ATOM 835 C C . LYS A 1 106 ? -2.240 3.517 19.801 1.00 97.75 106 LYS A C 1
ATOM 837 O O . LYS A 1 106 ? -3.358 4.010 19.928 1.00 97.75 106 LYS A O 1
ATOM 842 N N . VAL A 1 107 ? -1.635 3.391 18.624 1.00 98.81 107 VAL A N 1
ATOM 843 C CA . VAL A 1 107 ? -2.230 3.828 17.356 1.00 98.81 107 VAL A CA 1
ATOM 844 C C . VAL A 1 107 ? -2.327 2.656 16.390 1.00 98.81 107 VAL A C 1
ATOM 846 O O . VAL A 1 107 ? -1.313 2.048 16.064 1.00 98.81 107 VAL A O 1
ATOM 849 N N . LEU A 1 108 ? -3.536 2.383 15.899 1.00 98.81 108 LEU A N 1
ATOM 850 C CA . LEU A 1 108 ? -3.786 1.534 14.738 1.00 98.81 108 LEU A CA 1
ATOM 851 C C . LEU A 1 108 ? -3.926 2.416 13.496 1.00 98.81 108 LEU A C 1
ATOM 853 O O . LEU A 1 108 ? -4.920 3.124 13.343 1.00 98.81 108 LEU A O 1
ATOM 857 N N . LEU A 1 109 ? -2.950 2.355 12.599 1.00 98.81 109 LEU A N 1
ATOM 858 C CA . LEU A 1 109 ? -2.989 3.001 11.295 1.00 98.81 109 LEU A CA 1
ATOM 859 C C . LEU A 1 109 ? -3.470 1.998 10.237 1.00 98.81 109 LEU A C 1
ATOM 861 O O . LEU A 1 109 ? -2.765 1.059 9.868 1.00 98.81 109 LEU A O 1
ATOM 865 N N . VAL A 1 110 ? -4.685 2.200 9.742 1.00 98.69 110 VAL A N 1
ATOM 866 C CA . VAL A 1 110 ? -5.300 1.351 8.722 1.00 98.69 110 VAL A CA 1
ATOM 867 C C . VAL A 1 110 ? -4.857 1.826 7.342 1.00 98.69 110 VAL A C 1
ATOM 869 O O . VAL A 1 110 ? -5.283 2.882 6.863 1.00 98.69 110 VAL A O 1
ATOM 872 N N . ALA A 1 111 ? -3.993 1.037 6.708 1.00 97.06 111 ALA A N 1
ATOM 873 C CA . ALA A 1 111 ? -3.494 1.302 5.368 1.00 97.06 111 ALA A CA 1
ATOM 874 C C . ALA A 1 111 ? -4.541 0.952 4.298 1.00 97.06 111 ALA A C 1
ATOM 876 O O . ALA A 1 111 ? -5.241 -0.052 4.447 1.00 97.06 111 ALA A O 1
ATOM 877 N N . PRO A 1 112 ? -4.650 1.733 3.211 1.00 94.88 112 PRO A N 1
ATOM 878 C CA . PRO A 1 112 ? -5.518 1.386 2.095 1.00 94.88 112 PRO A CA 1
ATOM 879 C C . PRO A 1 112 ? -4.988 0.180 1.316 1.00 94.88 112 PRO A C 1
ATOM 881 O O . PRO A 1 112 ? -3.782 -0.036 1.223 1.00 94.88 112 PRO A O 1
ATOM 884 N N . MET A 1 113 ? -5.902 -0.555 0.686 1.00 90.81 113 MET A N 1
ATOM 885 C CA . MET A 1 113 ? -5.604 -1.598 -0.296 1.00 90.81 113 MET A CA 1
ATOM 886 C C . MET A 1 113 ? -5.778 -1.091 -1.731 1.00 90.81 113 MET A C 1
ATOM 888 O O . MET A 1 113 ? -6.106 -1.854 -2.625 1.00 90.81 113 MET A O 1
ATOM 892 N N . SER A 1 114 ? -5.560 0.196 -1.995 1.00 82.88 114 SER A N 1
ATOM 893 C CA . SER A 1 114 ? -5.832 0.835 -3.291 1.00 82.88 114 SER A CA 1
ATOM 894 C C . SER A 1 114 ? -4.774 0.534 -4.367 1.00 82.88 114 SER A C 1
ATOM 896 O O . SER A 1 114 ? -4.262 1.454 -5.000 1.00 82.88 114 SER A O 1
ATOM 898 N N . GLY A 1 115 ? -4.408 -0.738 -4.534 1.00 87.06 115 GLY A N 1
ATOM 899 C CA . GLY A 1 115 ? -3.436 -1.190 -5.532 1.00 87.06 115 GLY A CA 1
ATOM 900 C C . GLY A 1 115 ? -1.976 -1.119 -5.099 1.00 87.06 115 GLY A C 1
ATOM 901 O O . GLY A 1 115 ? -1.114 -1.511 -5.875 1.00 87.06 115 GLY A O 1
ATOM 902 N N . HIS A 1 116 ? -1.682 -0.689 -3.871 1.00 94.81 116 HIS A N 1
ATOM 903 C CA . HIS A 1 116 ? -0.324 -0.520 -3.345 1.00 94.81 116 HIS A CA 1
ATOM 904 C C . HIS A 1 116 ? -0.174 -1.144 -1.960 1.00 94.81 116 HIS A C 1
ATOM 906 O O . HIS A 1 116 ? -1.156 -1.368 -1.253 1.00 94.81 116 HIS A O 1
ATOM 912 N N . TYR A 1 117 ? 1.073 -1.393 -1.567 1.00 96.69 117 TYR A N 1
ATOM 913 C CA . TYR A 1 117 ? 1.403 -1.917 -0.244 1.00 96.69 117 TYR A CA 1
ATOM 914 C C . TYR A 1 117 ? 1.276 -0.848 0.851 1.00 96.69 117 TYR A C 1
ATOM 916 O O . TYR A 1 117 ? 1.401 0.355 0.605 1.00 96.69 117 TYR A O 1
ATOM 924 N N . ALA A 1 118 ? 1.109 -1.299 2.099 1.00 96.81 118 ALA A N 1
ATOM 925 C CA . ALA A 1 118 ? 0.998 -0.429 3.273 1.00 96.81 118 ALA A CA 1
ATOM 926 C C . ALA A 1 118 ? 2.218 0.492 3.481 1.00 96.81 118 ALA A C 1
ATOM 928 O O . ALA A 1 118 ? 2.110 1.524 4.146 1.00 96.81 118 ALA A O 1
ATOM 929 N N . THR A 1 119 ? 3.360 0.166 2.866 1.00 96.19 119 THR A N 1
ATOM 930 C CA . THR A 1 119 ? 4.591 0.966 2.873 1.00 96.19 119 THR A CA 1
ATOM 931 C C . THR A 1 119 ? 4.432 2.368 2.287 1.00 96.19 119 THR A C 1
ATOM 933 O O . THR A 1 119 ? 5.232 3.242 2.623 1.00 96.19 119 THR A O 1
ATOM 936 N N . LEU A 1 120 ? 3.355 2.653 1.545 1.00 93.69 120 LEU A N 1
ATOM 937 C CA . LEU A 1 120 ? 2.988 4.028 1.189 1.00 93.69 120 LEU A CA 1
ATOM 938 C C . LEU A 1 120 ? 2.838 4.939 2.416 1.00 93.69 120 LEU A C 1
ATOM 940 O O . LEU A 1 120 ? 3.110 6.135 2.336 1.00 93.69 120 LEU A O 1
ATOM 944 N N . LEU A 1 121 ? 2.448 4.379 3.564 1.00 95.75 121 LEU A N 1
ATOM 945 C CA . LEU A 1 121 ? 2.313 5.104 4.826 1.00 95.75 121 LEU A CA 1
ATOM 946 C C . LEU A 1 121 ? 3.611 5.141 5.648 1.00 95.75 121 LEU A C 1
ATOM 948 O O . LEU A 1 121 ? 3.583 5.539 6.812 1.00 95.75 121 LEU A O 1
ATOM 952 N N . ARG A 1 122 ? 4.765 4.767 5.072 1.00 95.88 122 ARG A N 1
ATOM 953 C CA . ARG A 1 122 ? 6.077 4.767 5.750 1.00 95.88 122 ARG A CA 1
ATOM 954 C C . ARG A 1 122 ? 6.371 6.088 6.461 1.00 95.88 122 ARG A C 1
ATOM 956 O O . ARG A 1 122 ? 6.815 6.076 7.605 1.00 95.88 122 ARG A O 1
ATOM 963 N N . SER A 1 123 ? 6.131 7.222 5.804 1.00 95.25 123 SER A N 1
ATOM 964 C CA . SER A 1 123 ? 6.355 8.543 6.406 1.00 95.25 123 SER A CA 1
ATOM 965 C C . SER A 1 123 ? 5.421 8.792 7.590 1.00 95.25 123 SER A C 1
ATOM 967 O O . SER A 1 123 ? 5.878 9.252 8.630 1.00 95.25 123 SER A O 1
ATOM 969 N N . THR A 1 124 ? 4.144 8.422 7.473 1.00 96.94 124 THR A N 1
ATOM 970 C CA . THR A 1 124 ? 3.163 8.522 8.561 1.00 96.94 124 THR A CA 1
ATOM 971 C C . THR A 1 124 ? 3.573 7.674 9.761 1.00 96.94 124 THR A C 1
ATOM 973 O O . THR A 1 124 ? 3.556 8.167 10.884 1.00 96.94 124 THR A O 1
ATOM 976 N N . VAL A 1 125 ? 4.007 6.430 9.538 1.00 98.12 125 VAL A N 1
ATOM 977 C CA . VAL A 1 125 ? 4.520 5.561 10.608 1.00 98.12 125 VAL A CA 1
ATOM 978 C C . VAL A 1 125 ? 5.737 6.195 11.281 1.00 98.12 125 VAL A C 1
ATOM 980 O O . VAL A 1 125 ? 5.756 6.327 12.502 1.00 98.12 125 VAL A O 1
ATOM 983 N N . ALA A 1 126 ? 6.724 6.645 10.499 1.00 97.00 126 ALA A N 1
ATOM 984 C CA . ALA A 1 126 ? 7.930 7.279 11.028 1.00 97.00 126 ALA A CA 1
ATOM 985 C C . ALA A 1 126 ? 7.620 8.532 11.865 1.00 97.00 126 ALA A C 1
ATOM 987 O O . ALA A 1 126 ? 8.273 8.760 12.879 1.00 97.00 126 ALA A O 1
ATOM 988 N N . SER A 1 127 ? 6.611 9.315 11.475 1.00 96.69 127 SER A N 1
ATOM 989 C CA . SER A 1 127 ? 6.172 10.499 12.220 1.00 96.69 127 SER A CA 1
ATOM 990 C C . SER A 1 127 ? 5.373 10.180 13.484 1.00 96.69 127 SER A C 1
ATOM 992 O O . SER A 1 127 ? 5.405 10.976 14.413 1.00 96.69 127 SER A O 1
ATOM 994 N N . LEU A 1 128 ? 4.662 9.051 13.541 1.00 97.44 128 LEU A N 1
ATOM 995 C CA . LEU A 1 128 ? 3.894 8.635 14.724 1.00 97.44 128 LEU A CA 1
ATOM 996 C C . LEU A 1 128 ? 4.761 7.949 15.782 1.00 97.44 128 LEU A C 1
ATOM 998 O O . LEU A 1 128 ? 4.466 8.025 16.974 1.00 97.44 128 LEU A O 1
ATOM 1002 N N . LEU A 1 129 ? 5.819 7.264 15.348 1.00 96.88 129 LEU A N 1
ATOM 1003 C CA . LEU A 1 129 ? 6.670 6.458 16.215 1.00 96.88 129 LEU A CA 1
ATOM 1004 C C . LEU A 1 129 ? 7.253 7.203 17.424 1.00 96.88 129 LEU A C 1
ATOM 1006 O O . LEU A 1 129 ? 7.292 6.585 18.484 1.00 96.88 129 LEU A O 1
ATOM 1010 N N . PRO A 1 130 ? 7.677 8.478 17.347 1.00 94.50 130 PRO A N 1
ATOM 1011 C CA . PRO A 1 130 ? 8.157 9.206 18.521 1.00 94.50 130 PRO A CA 1
ATOM 1012 C C . PRO A 1 130 ? 7.129 9.313 19.659 1.00 94.50 130 PRO A C 1
ATOM 1014 O O . PRO A 1 130 ? 7.516 9.313 20.825 1.00 94.50 130 PRO A O 1
ATOM 1017 N N . ASP A 1 131 ? 5.832 9.345 19.337 1.00 94.75 131 ASP A N 1
ATOM 1018 C CA . ASP A 1 131 ? 4.760 9.713 20.272 1.00 94.75 131 ASP A CA 1
ATOM 1019 C C . ASP A 1 131 ? 3.783 8.570 20.610 1.00 94.75 131 ASP A C 1
ATOM 1021 O O . ASP A 1 131 ? 2.912 8.743 21.472 1.00 94.75 131 ASP A O 1
ATOM 1025 N N . ALA A 1 132 ? 3.901 7.410 19.950 1.00 97.38 132 ALA A N 1
ATOM 1026 C CA . ALA A 1 132 ? 2.994 6.276 20.131 1.00 97.38 132 ALA A CA 1
ATOM 1027 C C . ALA A 1 132 ? 3.637 4.897 19.873 1.00 97.38 132 ALA A C 1
ATOM 1029 O O . ALA A 1 132 ? 4.653 4.751 19.186 1.00 97.38 132 ALA A O 1
ATOM 1030 N N . ASP A 1 133 ? 2.988 3.855 20.399 1.00 97.38 133 ASP A N 1
ATOM 1031 C CA . ASP A 1 133 ? 3.137 2.485 19.908 1.00 97.38 133 ASP A CA 1
ATOM 1032 C C . ASP A 1 133 ? 2.280 2.326 18.649 1.00 97.38 133 ASP A C 1
ATOM 1034 O O . ASP A 1 133 ? 1.056 2.477 18.694 1.00 97.38 133 ASP A O 1
ATOM 1038 N N . VAL A 1 134 ? 2.934 2.068 17.514 1.00 98.62 134 VAL A N 1
ATOM 1039 C CA . VAL A 1 134 ? 2.306 2.111 16.188 1.00 98.62 134 VAL A CA 1
ATOM 1040 C C . VAL A 1 134 ? 2.083 0.705 15.6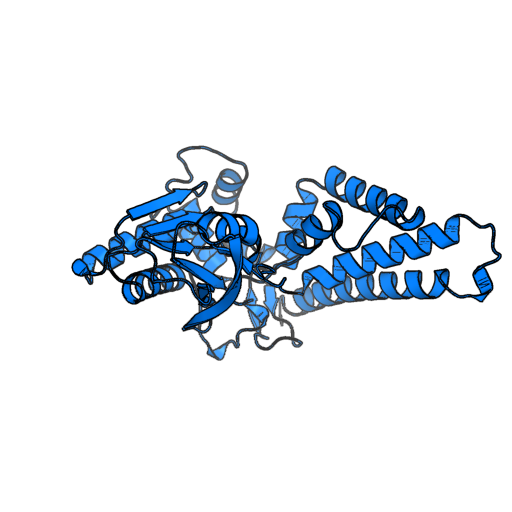54 1.00 98.62 134 VAL A C 1
ATOM 1042 O O . VAL A 1 134 ? 3.014 -0.098 15.550 1.00 98.62 134 VAL A O 1
ATOM 1045 N N . TYR A 1 135 ? 0.840 0.452 15.267 1.00 98.81 135 TYR A N 1
ATOM 1046 C CA . TYR A 1 135 ? 0.370 -0.767 14.637 1.00 98.81 135 TYR A CA 1
ATOM 1047 C C . TYR A 1 135 ? -0.202 -0.429 13.265 1.00 98.81 135 TYR A C 1
ATOM 1049 O O . TYR A 1 135 ? -0.824 0.619 13.096 1.00 98.81 135 TYR A O 1
ATOM 1057 N N . VAL A 1 136 ? 0.007 -1.295 12.279 1.00 98.81 136 VAL A N 1
ATOM 1058 C CA . VAL A 1 136 ? -0.434 -1.069 10.898 1.00 98.81 136 VAL A CA 1
ATOM 1059 C C . VAL A 1 136 ? -1.105 -2.320 10.353 1.00 98.81 136 VAL A C 1
ATOM 1061 O O . VAL A 1 136 ? -0.662 -3.434 10.628 1.00 98.81 136 VAL A O 1
ATOM 1064 N N . THR A 1 137 ? -2.161 -2.142 9.560 1.00 98.62 137 THR A N 1
ATOM 1065 C CA . THR A 1 137 ? -2.692 -3.225 8.724 1.00 98.62 137 THR A CA 1
ATOM 1066 C C . THR A 1 137 ? -1.796 -3.410 7.501 1.00 98.62 137 THR A C 1
ATOM 1068 O O . THR A 1 137 ? -1.704 -2.517 6.657 1.00 98.62 137 THR A O 1
ATOM 1071 N N . ASP A 1 138 ? -1.133 -4.555 7.395 1.00 98.00 138 ASP A N 1
ATOM 1072 C CA . ASP A 1 138 ? -0.243 -4.885 6.286 1.00 98.00 138 ASP A CA 1
ATOM 1073 C C . ASP A 1 138 ? -0.862 -5.978 5.413 1.00 98.00 138 ASP A C 1
ATOM 1075 O O . ASP A 1 138 ? -0.906 -7.152 5.782 1.00 98.00 138 ASP A O 1
ATOM 1079 N N . TRP A 1 139 ? -1.388 -5.569 4.264 1.00 97.81 139 TRP A N 1
ATOM 1080 C CA . TRP A 1 139 ? -2.172 -6.424 3.379 1.00 97.81 139 TRP A CA 1
ATOM 1081 C C . TRP A 1 139 ? -1.291 -7.310 2.498 1.00 97.81 139 TRP A C 1
ATOM 1083 O O . TRP A 1 139 ? -0.215 -6.911 2.038 1.00 97.81 139 TRP A O 1
ATOM 1093 N N . HIS A 1 140 ? -1.757 -8.532 2.252 1.00 97.81 140 HIS A N 1
ATOM 1094 C CA . HIS A 1 140 ? -1.087 -9.473 1.364 1.00 97.81 140 HIS A CA 1
ATOM 1095 C C . HIS A 1 140 ? -1.548 -9.280 -0.081 1.00 97.81 140 HIS A C 1
ATOM 1097 O O . HIS A 1 140 ? -2.718 -9.018 -0.350 1.00 97.81 140 HIS A O 1
ATOM 1103 N N . ASN A 1 141 ? -0.631 -9.469 -1.031 1.00 97.88 141 ASN A N 1
ATOM 1104 C CA . ASN A 1 141 ? -0.966 -9.419 -2.448 1.00 97.88 141 ASN A CA 1
ATOM 1105 C C . ASN A 1 141 ? -1.879 -10.601 -2.811 1.00 97.88 141 ASN A C 1
ATOM 1107 O O . ASN A 1 141 ? -1.479 -11.758 -2.657 1.00 97.88 141 ASN A O 1
ATOM 1111 N N . ALA A 1 142 ? -3.084 -10.325 -3.321 1.00 97.69 142 ALA A N 1
ATOM 1112 C CA . ALA A 1 142 ? -4.091 -11.356 -3.558 1.00 97.69 142 ALA A CA 1
ATOM 1113 C C . ALA A 1 142 ? -3.613 -12.461 -4.512 1.00 97.69 142 ALA A C 1
ATOM 1115 O O . ALA A 1 142 ? -4.022 -13.615 -4.365 1.00 97.69 142 ALA A O 1
ATOM 1116 N N . ARG A 1 143 ? -2.705 -12.152 -5.450 1.00 96.94 143 ARG A N 1
ATOM 1117 C CA . ARG A 1 143 ? -2.144 -13.157 -6.366 1.00 96.94 143 ARG A CA 1
ATOM 1118 C C . ARG A 1 143 ? -1.341 -14.242 -5.663 1.00 96.94 143 ARG A C 1
ATOM 1120 O O . ARG A 1 143 ? -1.256 -15.354 -6.171 1.00 96.94 143 ARG A O 1
ATOM 1127 N N . ASP A 1 144 ? -0.794 -13.951 -4.488 1.00 97.44 144 ASP A N 1
ATOM 1128 C CA . ASP A 1 144 ? 0.030 -14.881 -3.720 1.00 97.44 144 ASP A CA 1
ATOM 1129 C C . ASP A 1 144 ? -0.782 -15.652 -2.658 1.00 97.44 144 ASP A C 1
ATOM 1131 O O . ASP A 1 144 ? -0.225 -16.485 -1.936 1.00 97.44 144 ASP A O 1
ATOM 1135 N N . ILE A 1 145 ? -2.105 -15.442 -2.604 1.00 97.88 145 ILE A N 1
ATOM 1136 C CA . ILE A 1 145 ? -3.029 -16.103 -1.674 1.00 97.88 145 ILE A CA 1
ATOM 1137 C C . ILE A 1 145 ? -3.783 -17.237 -2.393 1.00 97.88 145 ILE A C 1
ATOM 1139 O O . ILE A 1 145 ? -4.581 -16.961 -3.298 1.00 97.88 145 ILE A O 1
ATOM 1143 N N . PRO A 1 146 ? -3.615 -18.511 -1.977 1.00 97.06 146 PRO A N 1
ATOM 1144 C CA . PRO A 1 146 ? -4.329 -19.644 -2.564 1.00 97.06 146 PRO A CA 1
ATOM 1145 C C . PRO A 1 146 ? -5.848 -19.455 -2.589 1.00 97.06 146 PRO A C 1
ATOM 1147 O O . PRO A 1 146 ? -6.438 -18.889 -1.667 1.00 97.06 146 PRO A O 1
ATOM 1150 N N . VAL A 1 147 ? -6.515 -19.988 -3.617 1.00 96.12 147 VAL A N 1
ATOM 1151 C CA . VAL A 1 147 ? -7.991 -19.963 -3.718 1.00 96.12 147 VAL A CA 1
ATOM 1152 C C . VAL A 1 147 ? -8.648 -20.667 -2.520 1.00 96.12 147 VAL A C 1
ATOM 1154 O O . VAL A 1 147 ? -9.704 -20.248 -2.057 1.00 96.12 147 VAL A O 1
ATOM 1157 N N . SER A 1 148 ? -7.989 -21.684 -1.953 1.00 96.56 148 SER A N 1
ATOM 1158 C CA . SER A 1 148 ? -8.455 -22.411 -0.764 1.00 96.56 148 SER A CA 1
ATOM 1159 C C . SER A 1 148 ? -8.525 -21.563 0.511 1.00 96.56 148 SER A C 1
ATOM 1161 O O . SER A 1 148 ? -9.155 -21.993 1.470 1.00 96.56 148 SER A O 1
ATOM 1163 N N . ALA A 1 149 ? -7.907 -20.376 0.541 1.00 97.12 149 ALA A N 1
ATOM 1164 C CA . ALA A 1 149 ? -8.004 -19.444 1.668 1.00 97.12 149 ALA A CA 1
ATOM 1165 C C . ALA A 1 149 ? -9.351 -18.693 1.728 1.00 97.12 149 ALA A C 1
ATOM 1167 O O . ALA A 1 149 ? -9.558 -17.895 2.635 1.00 97.12 149 ALA A O 1
ATOM 1168 N N . GLY A 1 150 ? -10.259 -18.942 0.776 1.00 96.06 150 GLY A N 1
ATOM 1169 C CA . GLY A 1 150 ? -11.593 -18.346 0.744 1.00 96.06 150 GLY A CA 1
ATOM 1170 C C . GLY A 1 150 ? -11.659 -17.029 -0.027 1.00 96.06 150 GLY A C 1
ATOM 1171 O O . GLY A 1 150 ? -10.742 -16.669 -0.776 1.00 96.06 150 GLY A O 1
ATOM 1172 N N . LYS A 1 151 ? -12.786 -16.333 0.120 1.00 95.81 151 LYS A N 1
ATOM 1173 C CA . LYS A 1 151 ? -12.997 -14.988 -0.427 1.00 95.81 151 LYS A CA 1
ATOM 1174 C C . LYS A 1 151 ? -12.506 -13.923 0.558 1.00 95.81 151 LYS A C 1
ATOM 1176 O O . LYS A 1 151 ? -12.178 -14.242 1.697 1.00 95.81 151 LYS A O 1
ATOM 1181 N N . PHE A 1 152 ? -12.446 -12.688 0.078 1.00 98.19 152 PHE A N 1
ATOM 1182 C CA . PHE A 1 152 ? -12.207 -11.522 0.914 1.00 98.19 152 PHE A CA 1
ATOM 1183 C C . PHE A 1 152 ? -12.895 -10.312 0.286 1.00 98.19 152 PHE A C 1
ATOM 1185 O O . PHE A 1 152 ? -12.472 -9.868 -0.786 1.00 98.19 152 PHE A O 1
ATOM 1192 N N . ASP A 1 153 ? -13.971 -9.837 0.907 1.00 97.75 153 ASP A N 1
ATOM 1193 C CA . ASP A 1 153 ? -14.772 -8.683 0.489 1.00 97.75 153 ASP A CA 1
ATOM 1194 C C . ASP A 1 153 ? -14.762 -7.537 1.522 1.00 97.75 153 ASP A C 1
ATOM 1196 O O . ASP A 1 153 ? -13.870 -7.452 2.368 1.00 97.75 153 ASP A O 1
ATOM 1200 N N . VAL A 1 154 ? -15.692 -6.579 1.400 1.00 97.06 154 VAL A N 1
ATOM 1201 C CA . VAL A 1 154 ? -15.754 -5.422 2.313 1.00 97.06 154 VAL A CA 1
ATOM 1202 C C . VAL A 1 154 ? -16.202 -5.826 3.714 1.00 97.06 154 VAL A C 1
ATOM 1204 O O . VAL A 1 154 ? -15.739 -5.230 4.681 1.00 97.06 154 VAL A O 1
ATOM 1207 N N . GLU A 1 155 ? -17.039 -6.851 3.844 1.00 97.19 155 GLU A N 1
ATOM 1208 C CA . GLU A 1 155 ? -17.445 -7.429 5.119 1.00 97.19 155 GLU A CA 1
ATOM 1209 C C . GLU A 1 155 ? -16.260 -8.107 5.799 1.00 97.19 155 GLU A C 1
ATOM 1211 O O . GLU A 1 155 ? -15.988 -7.828 6.967 1.00 97.19 155 GLU A O 1
ATOM 1216 N N . ASP A 1 156 ? -15.513 -8.934 5.063 1.00 98.25 156 ASP A N 1
ATOM 1217 C CA . ASP A 1 156 ? -14.307 -9.585 5.578 1.00 98.25 156 ASP A CA 1
ATOM 1218 C C . ASP A 1 156 ? -13.267 -8.541 6.030 1.00 98.25 156 ASP A C 1
ATOM 1220 O O . ASP A 1 156 ? -12.676 -8.666 7.106 1.00 98.25 156 ASP A O 1
ATOM 1224 N N . TYR A 1 157 ? -13.090 -7.464 5.254 1.00 98.12 157 TYR A N 1
ATOM 1225 C CA . TYR A 1 157 ? -12.236 -6.331 5.621 1.00 98.12 157 TYR A CA 1
ATOM 1226 C C . TYR A 1 157 ? -12.691 -5.658 6.918 1.00 98.12 157 TYR A C 1
ATOM 1228 O O . TYR A 1 157 ? -11.890 -5.449 7.831 1.00 98.12 157 TYR A O 1
ATOM 1236 N N . THR A 1 158 ? -13.978 -5.323 7.014 1.00 98.12 158 THR A N 1
ATOM 1237 C CA . THR A 1 158 ? -14.579 -4.699 8.196 1.00 98.12 158 THR A CA 1
ATOM 1238 C C . THR A 1 158 ? -14.427 -5.583 9.434 1.00 98.12 158 THR A C 1
ATOM 1240 O O . THR A 1 158 ? -14.061 -5.080 10.497 1.00 98.12 158 THR A O 1
ATOM 1243 N N . LEU A 1 159 ? -14.622 -6.897 9.304 1.00 98.25 159 LEU A N 1
ATOM 1244 C CA . LEU A 1 159 ? -14.426 -7.846 10.400 1.00 98.25 159 LEU A CA 1
ATOM 1245 C C . LEU A 1 159 ? -12.954 -7.962 10.806 1.00 98.25 159 LEU A C 1
ATOM 1247 O O . LEU A 1 159 ? -12.662 -7.955 12.000 1.00 98.25 159 LEU A O 1
ATOM 1251 N N . TYR A 1 160 ? -12.013 -7.975 9.854 1.00 98.44 160 TYR A N 1
ATOM 1252 C CA . TYR A 1 160 ? -10.580 -7.931 10.173 1.00 98.44 160 TYR A CA 1
ATOM 1253 C C . TYR A 1 160 ? -10.238 -6.683 10.988 1.00 98.44 160 TYR A C 1
ATOM 1255 O O . TYR A 1 160 ? -9.525 -6.782 11.984 1.00 98.44 160 TYR A O 1
ATOM 1263 N N . LEU A 1 161 ? -10.775 -5.519 10.609 1.00 98.62 161 LEU A N 1
ATOM 1264 C CA . LEU A 1 161 ? -10.568 -4.292 11.372 1.00 98.62 161 LEU A CA 1
ATOM 1265 C C . LEU A 1 161 ? -11.149 -4.381 12.786 1.00 98.62 161 LEU A C 1
ATOM 1267 O O . LEU A 1 161 ? -10.456 -4.013 13.732 1.00 98.62 161 LEU A O 1
ATOM 1271 N N . ALA A 1 162 ? -12.377 -4.879 12.944 1.00 98.50 162 ALA A N 1
ATOM 1272 C CA . ALA A 1 162 ? -12.997 -5.043 14.259 1.00 98.50 162 ALA A CA 1
ATOM 1273 C C . ALA A 1 162 ? -12.187 -6.004 15.148 1.00 98.50 162 ALA A C 1
ATOM 1275 O O . ALA A 1 162 ? -11.930 -5.708 16.315 1.00 98.50 162 ALA A O 1
ATOM 1276 N N . GLU A 1 163 ? -11.708 -7.117 14.587 1.00 98.31 163 GLU A N 1
ATOM 1277 C CA . GLU A 1 163 ? -10.834 -8.061 15.284 1.00 98.31 163 GLU A CA 1
ATOM 1278 C C . GLU A 1 163 ? -9.490 -7.435 15.680 1.00 98.31 163 GLU A C 1
ATOM 1280 O O . GLU A 1 163 ? -9.024 -7.638 16.800 1.00 98.31 163 GLU A O 1
ATOM 1285 N N . PHE A 1 164 ? -8.869 -6.647 14.798 1.00 98.62 164 PHE A N 1
ATOM 1286 C CA . PHE A 1 164 ? -7.619 -5.950 15.103 1.00 98.62 164 PHE A CA 1
ATOM 1287 C C . PHE A 1 164 ? -7.808 -4.884 16.185 1.00 98.62 164 PHE A C 1
ATOM 1289 O O . PHE A 1 164 ? -6.989 -4.800 17.097 1.00 98.62 164 PHE A O 1
ATOM 1296 N N . MET A 1 165 ? -8.896 -4.109 16.139 1.00 98.50 165 MET A N 1
ATOM 1297 C CA . MET A 1 165 ? -9.242 -3.160 17.203 1.00 98.50 165 MET A CA 1
ATOM 1298 C C . MET A 1 165 ? -9.427 -3.883 18.541 1.00 98.50 165 MET A C 1
ATOM 1300 O O . MET A 1 165 ? -8.807 -3.499 19.533 1.00 98.50 165 MET A O 1
ATOM 1304 N N . LYS A 1 166 ? -10.185 -4.986 18.553 1.00 97.88 166 LYS A N 1
ATOM 1305 C CA . LYS A 1 166 ? -10.401 -5.814 19.746 1.00 97.88 166 LYS A CA 1
ATOM 1306 C C . LYS A 1 166 ? -9.102 -6.402 20.300 1.00 97.88 166 LYS A C 1
ATOM 1308 O O . LYS A 1 166 ? -8.891 -6.371 21.509 1.00 97.88 166 LYS A O 1
ATOM 1313 N N . ALA A 1 167 ? -8.211 -6.893 19.438 1.00 97.62 167 ALA A N 1
ATOM 1314 C CA . ALA A 1 167 ? -6.911 -7.431 19.842 1.00 97.62 167 ALA A CA 1
ATOM 1315 C C . ALA A 1 167 ? -6.002 -6.367 20.484 1.00 97.62 167 ALA A C 1
ATOM 1317 O O . ALA A 1 167 ? -5.212 -6.676 21.376 1.00 97.62 167 ALA A O 1
ATOM 1318 N N . LEU A 1 168 ? -6.109 -5.109 20.045 1.00 97.44 168 LEU A N 1
ATOM 1319 C CA . LEU A 1 168 ? -5.350 -3.994 20.612 1.00 97.44 168 LEU A CA 1
ATOM 1320 C C . LEU A 1 168 ? -5.994 -3.414 21.883 1.00 97.44 168 LEU A C 1
ATOM 1322 O O . LEU A 1 168 ? -5.275 -2.849 22.716 1.00 97.44 168 LEU A O 1
ATOM 1326 N N . GLY A 1 169 ? -7.303 -3.595 22.059 1.00 96.25 169 GLY A N 1
ATOM 1327 C CA . GLY A 1 169 ? -8.064 -3.196 23.241 1.00 96.25 169 GLY A CA 1
ATOM 1328 C C . GLY A 1 169 ? -8.500 -1.723 23.240 1.00 96.25 169 GLY A C 1
ATOM 1329 O O . GLY A 1 169 ? -8.121 -0.952 22.349 1.00 96.25 169 GLY A O 1
ATOM 1330 N N . PRO A 1 170 ? -9.270 -1.305 24.262 1.00 96.75 170 PRO A N 1
ATOM 1331 C CA . PRO A 1 170 ? -10.027 -0.054 24.224 1.00 96.75 170 PRO A CA 1
ATOM 1332 C C . PRO A 1 170 ? -9.194 1.228 24.299 1.00 96.75 170 PRO A C 1
ATOM 1334 O O . PRO A 1 170 ? -9.654 2.300 23.923 1.00 96.75 170 PRO A O 1
ATOM 1337 N N . ASP A 1 171 ? -7.930 1.145 24.714 1.00 96.06 171 ASP A N 1
ATOM 1338 C CA . ASP A 1 171 ? -7.020 2.298 24.754 1.00 96.06 171 ASP A CA 1
ATOM 1339 C C . ASP A 1 171 ? -6.427 2.676 23.381 1.00 96.06 171 ASP A C 1
ATOM 1341 O O . ASP A 1 171 ? -5.558 3.544 23.284 1.00 96.06 171 ASP A O 1
ATOM 1345 N N . THR A 1 172 ? -6.887 2.033 22.307 1.00 98.19 172 THR A N 1
ATOM 1346 C CA . THR A 1 172 ? -6.368 2.218 20.947 1.00 98.19 172 THR A CA 1
ATOM 1347 C C . THR A 1 172 ? -6.987 3.424 20.247 1.00 98.19 172 THR A C 1
ATOM 1349 O O . THR A 1 172 ? -8.203 3.582 20.212 1.00 98.19 172 THR A O 1
ATOM 1352 N N . HIS A 1 173 ? -6.159 4.242 19.603 1.00 98.62 173 HIS A N 1
ATOM 1353 C CA . HIS A 1 173 ? -6.584 5.274 18.661 1.00 98.62 173 HIS A CA 1
ATOM 1354 C C . HIS A 1 173 ? -6.493 4.739 17.228 1.00 98.62 173 HIS A C 1
ATOM 1356 O O . HIS A 1 173 ? -5.429 4.300 16.798 1.00 98.62 173 HIS A O 1
ATOM 1362 N N . VAL A 1 174 ? -7.586 4.781 16.471 1.00 98.81 174 VAL A N 1
ATOM 1363 C CA . VAL A 1 174 ? -7.625 4.312 15.079 1.00 98.81 174 VAL A CA 1
ATOM 1364 C C . VAL A 1 174 ? -7.489 5.494 14.127 1.00 98.81 174 VAL A C 1
ATOM 1366 O O . VAL A 1 174 ? -8.179 6.499 14.280 1.00 98.81 174 VAL A O 1
ATOM 1369 N N . ILE A 1 175 ? -6.631 5.355 13.118 1.00 98.69 175 ILE A N 1
ATOM 1370 C CA . ILE A 1 175 ? -6.490 6.287 11.999 1.00 98.69 175 ILE A CA 1
ATOM 1371 C C . ILE A 1 175 ? -6.714 5.501 10.708 1.00 98.69 175 ILE A C 1
ATOM 1373 O O . ILE A 1 175 ? -5.929 4.614 10.387 1.00 98.69 175 ILE A O 1
ATOM 1377 N N . ALA A 1 176 ? -7.757 5.834 9.951 1.00 98.25 176 ALA A N 1
ATOM 1378 C CA . ALA A 1 176 ? -8.021 5.260 8.634 1.00 98.25 176 ALA A CA 1
ATOM 1379 C C . ALA A 1 176 ? -7.820 6.309 7.539 1.00 98.25 176 ALA A C 1
ATOM 1381 O O . ALA A 1 176 ? -8.294 7.443 7.653 1.00 98.25 176 ALA A O 1
ATOM 1382 N N . VAL A 1 177 ? -7.116 5.928 6.471 1.00 94.50 177 VAL A N 1
ATOM 1383 C CA . VAL A 1 177 ? -6.705 6.848 5.403 1.00 94.50 177 VAL A CA 1
ATOM 1384 C C . VAL A 1 177 ? -7.236 6.381 4.056 1.00 94.50 177 VAL A C 1
ATOM 1386 O O . VAL A 1 177 ? -6.917 5.279 3.627 1.00 94.50 177 VAL A O 1
ATOM 1389 N N . CYS A 1 178 ? -7.957 7.249 3.345 1.00 92.81 178 CYS A N 1
ATOM 1390 C CA . CYS A 1 178 ? -8.494 7.011 2.006 1.00 92.81 178 CYS A CA 1
ATOM 1391 C C . CYS A 1 178 ? -9.518 5.858 1.976 1.00 92.81 178 CYS A C 1
ATOM 1393 O O . CYS A 1 178 ? -10.500 5.892 2.713 1.00 92.81 178 CYS A O 1
ATOM 1395 N N . GLN A 1 179 ? -9.322 4.847 1.129 1.00 92.88 179 GLN A N 1
ATOM 1396 C CA . GLN A 1 179 ? -10.245 3.725 0.919 1.00 92.88 179 GLN A CA 1
ATOM 1397 C C . GLN A 1 179 ? -10.860 3.096 2.198 1.00 92.88 179 GLN A C 1
ATOM 1399 O O . GLN A 1 179 ? -12.070 2.884 2.205 1.00 92.88 179 GLN A O 1
ATOM 1404 N N . PRO A 1 180 ? -10.109 2.784 3.274 1.00 96.38 180 PRO A N 1
ATOM 1405 C CA . PRO A 1 180 ? -10.644 2.150 4.479 1.00 96.38 180 PRO A CA 1
ATOM 1406 C C . PRO A 1 180 ? -11.582 3.006 5.322 1.00 96.38 180 PRO A C 1
ATOM 1408 O O . PRO A 1 180 ? -12.179 2.462 6.241 1.00 96.38 180 PRO A O 1
ATOM 1411 N N . VAL A 1 181 ? -11.694 4.314 5.078 1.00 97.25 181 VAL A N 1
ATOM 1412 C CA . VAL A 1 181 ? -12.475 5.238 5.921 1.00 97.25 181 VAL A CA 1
ATOM 1413 C C . VAL A 1 181 ? -13.895 4.739 6.239 1.00 97.25 181 VAL A C 1
ATOM 1415 O O . VAL A 1 181 ? -14.189 4.578 7.426 1.00 97.25 181 VAL A O 1
ATOM 1418 N N . PRO A 1 182 ? -14.762 4.445 5.251 1.00 96.75 182 PRO A N 1
ATOM 1419 C CA . PRO A 1 182 ? -16.108 3.949 5.538 1.00 96.75 182 PRO A CA 1
ATOM 1420 C C . PRO A 1 182 ? -16.075 2.588 6.252 1.00 96.75 182 PRO A C 1
ATOM 1422 O O . PRO A 1 182 ? -16.825 2.356 7.196 1.00 96.75 182 PRO A O 1
ATOM 1425 N N . LEU A 1 183 ? -15.142 1.704 5.892 1.00 97.75 183 LEU A N 1
ATOM 1426 C CA . LEU A 1 183 ? -15.050 0.364 6.481 1.00 97.75 183 LEU A CA 1
ATOM 1427 C C . LEU A 1 183 ? -14.567 0.382 7.935 1.00 97.75 183 LEU A C 1
ATOM 1429 O O . LEU A 1 183 ? -15.017 -0.434 8.734 1.00 97.75 183 LEU A O 1
ATOM 1433 N N . ALA A 1 184 ? -13.683 1.315 8.295 1.00 98.31 184 ALA A N 1
ATOM 1434 C CA . ALA A 1 184 ? -13.236 1.533 9.668 1.00 98.31 184 ALA A CA 1
ATOM 1435 C C . ALA A 1 184 ? -14.354 2.119 10.537 1.00 98.31 184 ALA A C 1
ATOM 1437 O O . ALA A 1 184 ? -14.492 1.729 11.697 1.00 98.31 184 ALA A O 1
ATOM 1438 N N . LEU A 1 185 ? -15.179 3.008 9.971 1.00 98.12 185 LEU A N 1
ATOM 1439 C CA . LEU A 1 185 ? -16.390 3.496 10.627 1.00 98.12 185 LEU A CA 1
ATOM 1440 C C . LEU A 1 185 ? -17.367 2.345 10.908 1.00 98.12 185 LEU A C 1
ATOM 1442 O O . LEU A 1 185 ? -17.764 2.159 12.058 1.00 98.12 185 LEU A O 1
ATOM 1446 N N . ALA A 1 186 ? -17.673 1.521 9.901 1.00 98.00 186 ALA A N 1
ATOM 1447 C CA . ALA A 1 186 ? -18.525 0.345 10.077 1.00 98.00 186 ALA A CA 1
ATOM 1448 C C . ALA A 1 186 ? -17.940 -0.670 11.071 1.00 98.00 186 ALA A C 1
ATOM 1450 O O . ALA A 1 186 ? -18.669 -1.175 11.918 1.00 98.00 186 ALA A O 1
ATOM 1451 N N . ALA A 1 187 ? -16.630 -0.930 11.030 1.00 98.38 187 ALA A N 1
ATOM 1452 C CA . ALA A 1 187 ? -15.961 -1.847 11.957 1.00 98.38 187 ALA A CA 1
ATOM 1453 C C . ALA A 1 187 ? -16.058 -1.369 13.408 1.00 98.38 187 ALA A C 1
ATOM 1455 O O . ALA A 1 187 ? -16.281 -2.167 14.314 1.00 98.38 187 ALA A O 1
ATOM 1456 N N . THR A 1 188 ? -15.927 -0.057 13.617 1.00 98.25 188 THR A N 1
ATOM 1457 C CA . THR A 1 188 ? -16.031 0.559 14.942 1.00 98.25 188 THR A CA 1
ATOM 1458 C C . THR A 1 188 ? -17.460 0.459 15.471 1.00 98.25 188 THR A C 1
ATOM 1460 O O . THR A 1 188 ? -17.657 0.065 16.616 1.00 98.25 188 THR A O 1
ATOM 1463 N N . ALA A 1 189 ? -18.460 0.748 14.629 1.00 97.75 189 ALA A N 1
ATOM 1464 C CA . ALA A 1 189 ? -19.873 0.608 14.982 1.00 97.75 189 ALA A CA 1
ATOM 1465 C C . ALA A 1 189 ? -20.270 -0.855 15.254 1.00 97.75 189 ALA A C 1
ATOM 1467 O O . ALA A 1 189 ? -20.992 -1.130 16.209 1.00 97.75 189 ALA A O 1
ATOM 1468 N N . TYR A 1 190 ? -19.766 -1.795 14.452 1.00 97.88 190 TYR A N 1
ATOM 1469 C CA . TYR A 1 190 ? -19.962 -3.230 14.657 1.00 97.88 190 TYR A CA 1
ATOM 1470 C C . TYR A 1 190 ? -19.364 -3.690 15.991 1.00 97.88 190 TYR A C 1
ATOM 1472 O O . TYR A 1 190 ? -20.047 -4.326 16.790 1.00 97.88 190 TYR A O 1
ATOM 1480 N N . LEU A 1 191 ? -18.112 -3.313 16.274 1.00 97.81 191 LEU A N 1
ATOM 1481 C CA . LEU A 1 191 ? -17.455 -3.656 17.533 1.00 97.81 191 LEU A CA 1
ATOM 1482 C C . LEU A 1 191 ? -18.186 -3.049 18.737 1.00 97.81 191 LEU A C 1
ATOM 1484 O O . LEU A 1 191 ? -18.334 -3.717 19.751 1.00 97.81 191 LEU A O 1
ATOM 1488 N N . ALA A 1 192 ? -18.699 -1.824 18.607 1.00 97.56 192 ALA A N 1
ATOM 1489 C CA . ALA A 1 192 ? -19.503 -1.178 19.640 1.00 97.56 192 ALA A CA 1
ATOM 1490 C C . ALA A 1 192 ? -20.794 -1.934 19.977 1.00 97.56 192 ALA A C 1
ATOM 1492 O O . ALA A 1 192 ? -21.242 -1.878 21.119 1.00 97.56 192 ALA A O 1
ATOM 1493 N N . ALA A 1 193 ? -21.398 -2.611 18.998 1.00 97.69 193 ALA A N 1
ATOM 1494 C CA . ALA A 1 193 ? -22.605 -3.403 19.202 1.00 97.69 193 ALA A CA 1
ATOM 1495 C C . ALA A 1 193 ? -22.301 -4.774 19.829 1.00 97.69 193 ALA A C 1
ATOM 1497 O O . ALA A 1 193 ? -23.012 -5.199 20.737 1.00 97.69 193 ALA A O 1
ATOM 1498 N N . GLU A 1 194 ? -21.248 -5.448 19.361 1.00 97.31 194 GLU A N 1
ATOM 1499 C CA . GLU A 1 194 ? -20.915 -6.819 19.771 1.00 97.31 194 GLU A CA 1
ATOM 1500 C C . GLU A 1 194 ? -20.110 -6.893 21.078 1.00 97.31 194 GLU A C 1
ATOM 1502 O O . GLU A 1 194 ? -20.289 -7.817 21.870 1.00 97.31 194 GLU A O 1
ATOM 1507 N N . ASP A 1 195 ? -19.200 -5.944 21.302 1.00 96.56 195 ASP A N 1
ATOM 1508 C CA . ASP A 1 195 ? -18.311 -5.899 22.467 1.00 96.56 195 ASP A CA 1
ATOM 1509 C C . ASP A 1 195 ? -18.000 -4.437 22.851 1.00 96.56 195 ASP A C 1
ATOM 1511 O O . ASP A 1 195 ? -16.931 -3.906 22.524 1.00 96.56 195 ASP A O 1
ATOM 1515 N N . PRO A 1 196 ? -18.947 -3.749 23.522 1.00 94.62 196 PRO A N 1
ATOM 1516 C CA . PRO A 1 196 ? -18.847 -2.319 23.804 1.00 94.62 196 PRO A CA 1
ATOM 1517 C C . PRO A 1 196 ? -17.576 -1.906 24.558 1.00 94.62 196 PRO A C 1
ATOM 1519 O O . PRO A 1 196 ? -17.086 -0.796 24.342 1.00 94.62 196 PRO A O 1
ATOM 1522 N N . ASP A 1 197 ? -17.033 -2.787 25.403 1.00 96.38 197 ASP A N 1
ATOM 1523 C CA . ASP A 1 197 ? -15.836 -2.534 26.215 1.00 96.38 197 ASP A CA 1
ATOM 1524 C C . ASP A 1 197 ? -14.529 -2.662 25.412 1.00 96.38 197 ASP A C 1
ATOM 1526 O O . ASP A 1 197 ? -13.466 -2.274 25.897 1.00 96.38 197 ASP A O 1
ATOM 1530 N N . ALA A 1 198 ? -14.584 -3.182 24.181 1.00 95.62 198 ALA A N 1
ATOM 1531 C CA . ALA A 1 198 ? -13.434 -3.339 23.292 1.00 95.62 198 ALA A CA 1
ATOM 1532 C C . ALA A 1 198 ? -13.274 -2.193 22.272 1.00 95.62 198 ALA A C 1
ATOM 1534 O O . ALA A 1 198 ? -12.339 -2.214 21.468 1.00 95.62 198 ALA A O 1
ATOM 1535 N N . GLN A 1 199 ? -14.166 -1.197 22.282 1.00 95.50 199 GLN A N 1
ATOM 1536 C CA . GLN A 1 199 ? -14.150 -0.082 21.329 1.00 95.50 199 GLN A CA 1
ATOM 1537 C C . GLN A 1 199 ? -12.870 0.758 21.406 1.00 95.50 199 GLN A C 1
ATOM 1539 O O . GLN A 1 199 ? -12.396 1.045 22.503 1.00 95.50 199 GLN A O 1
ATOM 1544 N N . PRO A 1 200 ? -12.347 1.247 20.267 1.00 97.62 200 PRO A N 1
ATOM 1545 C CA . PRO A 1 200 ? -11.204 2.147 20.280 1.00 97.62 200 PRO A CA 1
ATOM 1546 C C . PRO A 1 200 ? -11.537 3.476 20.974 1.00 97.62 200 PRO A C 1
ATOM 1548 O O . PRO A 1 200 ? -12.623 4.033 20.822 1.00 97.62 200 PRO A O 1
ATOM 1551 N N . ARG A 1 201 ? -10.544 4.048 21.657 1.00 97.69 201 ARG A N 1
ATOM 1552 C CA . ARG A 1 201 ? -10.614 5.343 22.345 1.00 97.69 201 ARG A CA 1
ATOM 1553 C C . ARG A 1 201 ? -10.933 6.509 21.409 1.00 97.69 201 ARG A C 1
ATOM 1555 O O . ARG A 1 201 ? -11.519 7.500 21.838 1.00 97.69 201 ARG A O 1
ATOM 1562 N N . SER A 1 202 ? -10.512 6.436 20.147 1.00 98.38 202 SER A N 1
ATOM 1563 C CA . SER A 1 202 ? -10.907 7.402 19.116 1.00 98.38 202 SER A CA 1
ATOM 1564 C C . SER A 1 202 ? -10.837 6.807 17.715 1.00 98.38 202 SER A C 1
ATOM 1566 O O . SER A 1 202 ? -9.989 5.955 17.450 1.00 98.38 202 SER A O 1
ATOM 1568 N N . LEU A 1 203 ? -11.621 7.369 16.795 1.00 98.44 203 LEU A N 1
ATOM 1569 C CA . LEU A 1 203 ? -11.574 7.080 15.363 1.00 98.44 203 LEU A CA 1
ATOM 1570 C C . LEU A 1 203 ? -11.281 8.366 14.577 1.00 98.44 203 LEU A C 1
ATOM 1572 O O . LEU A 1 203 ? -12.017 9.345 14.682 1.00 98.44 203 LEU A O 1
ATOM 1576 N N . VAL A 1 204 ? -10.212 8.357 13.781 1.00 98.38 204 VAL A N 1
ATOM 1577 C CA . VAL A 1 204 ? -9.813 9.450 12.885 1.00 98.38 204 VAL A CA 1
ATOM 1578 C C . VAL A 1 204 ? -9.933 8.970 11.442 1.00 98.38 204 VAL A C 1
ATOM 1580 O O . VAL A 1 204 ? -9.340 7.961 11.065 1.00 98.38 204 VAL A O 1
ATOM 1583 N N . LEU A 1 205 ? -10.688 9.709 10.630 1.00 97.75 205 LEU A N 1
ATOM 1584 C CA . LEU A 1 205 ? -10.982 9.381 9.236 1.00 97.75 205 LEU A CA 1
ATOM 1585 C C . LEU A 1 205 ? -10.389 10.459 8.322 1.00 97.75 205 LEU A C 1
ATOM 1587 O O . LEU A 1 205 ? -10.719 11.635 8.466 1.00 97.75 205 LEU A O 1
ATOM 1591 N N . ILE A 1 206 ? -9.504 10.079 7.397 1.00 95.62 206 ILE A N 1
ATOM 1592 C CA . ILE A 1 206 ? -8.751 11.033 6.568 1.00 95.62 206 ILE A CA 1
ATOM 1593 C C . ILE A 1 206 ? -8.958 10.735 5.085 1.00 95.62 206 ILE A C 1
ATOM 1595 O O . ILE A 1 206 ? -8.531 9.694 4.594 1.00 95.62 206 ILE A O 1
ATOM 1599 N N . GLY A 1 207 ? -9.540 11.685 4.346 1.00 88.56 207 GLY A N 1
ATOM 1600 C CA . GLY A 1 207 ? -9.487 11.712 2.877 1.00 88.56 207 GLY A CA 1
ATOM 1601 C C . GLY A 1 207 ? -10.146 10.526 2.162 1.00 88.56 207 GLY A C 1
ATOM 1602 O O . GLY A 1 207 ? -9.739 10.193 1.051 1.00 88.56 207 GLY A O 1
ATOM 1603 N N . GLY A 1 208 ? -11.117 9.868 2.796 1.00 87.69 208 GLY A N 1
ATOM 1604 C CA . GLY A 1 208 ? -11.898 8.778 2.211 1.00 87.69 208 GLY A CA 1
ATOM 1605 C C . GLY A 1 208 ? -13.395 9.090 2.190 1.00 87.69 208 GLY A C 1
ATOM 1606 O O . GLY A 1 208 ? -13.854 9.885 3.015 1.00 87.69 208 GLY A O 1
ATOM 1607 N N . PRO A 1 209 ? -14.161 8.504 1.255 1.00 86.25 209 PRO A N 1
ATOM 1608 C CA . PRO A 1 209 ? -15.572 8.823 1.101 1.00 86.25 209 PRO A CA 1
ATOM 1609 C C . PRO A 1 209 ? -16.396 8.104 2.174 1.00 86.25 209 PRO A C 1
ATOM 1611 O O . PRO A 1 209 ? -16.539 6.886 2.123 1.00 86.25 209 PRO A O 1
ATOM 1614 N N . VAL A 1 210 ? -16.926 8.859 3.141 1.00 90.75 210 VAL A N 1
ATOM 1615 C CA . VAL A 1 210 ? -18.027 8.375 3.993 1.00 90.75 210 VAL A CA 1
ATOM 1616 C C . VAL A 1 210 ? -19.302 8.391 3.155 1.00 90.75 210 VAL A C 1
ATOM 1618 O O . VAL A 1 210 ? -19.812 7.334 2.830 1.00 90.75 210 VAL A O 1
ATOM 1621 N N . ASP A 1 211 ? -19.703 9.572 2.674 1.00 89.75 211 ASP A N 1
ATOM 1622 C CA . ASP A 1 211 ? -20.749 9.727 1.659 1.00 89.75 211 ASP A CA 1
ATOM 1623 C C . ASP A 1 211 ? -20.124 10.140 0.309 1.00 89.75 211 ASP A C 1
ATOM 1625 O O . ASP A 1 211 ? -19.691 11.289 0.151 1.00 89.75 211 ASP A O 1
ATOM 1629 N N . PRO A 1 212 ? -20.059 9.230 -0.681 1.00 88.19 212 PRO A N 1
ATOM 1630 C CA . PRO A 1 212 ? -19.564 9.521 -2.027 1.00 88.19 212 PRO A CA 1
ATOM 1631 C C . PRO A 1 212 ? -20.361 10.583 -2.800 1.00 88.19 212 PRO A C 1
ATOM 1633 O O . PRO A 1 212 ? -19.866 11.079 -3.813 1.00 88.19 212 PRO A O 1
ATOM 1636 N N . ASP A 1 213 ? -21.583 10.920 -2.379 1.00 86.81 213 ASP A N 1
ATOM 1637 C CA . ASP A 1 213 ? -22.427 11.923 -3.042 1.00 86.81 213 ASP A CA 1
ATOM 1638 C C . ASP A 1 213 ? -22.271 13.327 -2.436 1.00 86.81 213 ASP A C 1
ATOM 1640 O O . ASP A 1 213 ? -22.678 14.313 -3.048 1.00 86.81 213 ASP A O 1
ATOM 1644 N N . ALA A 1 214 ? -21.627 13.443 -1.269 1.00 87.00 214 ALA A N 1
ATOM 1645 C CA . ALA A 1 214 ? -21.462 14.716 -0.571 1.00 87.00 214 ALA A CA 1
ATOM 1646 C C . ALA A 1 214 ? -20.558 15.712 -1.322 1.00 87.00 214 ALA A C 1
ATOM 1648 O O . ALA A 1 214 ? -20.767 16.924 -1.246 1.00 87.00 214 ALA A O 1
ATOM 1649 N N . ALA A 1 215 ? -19.548 15.220 -2.047 1.00 83.88 215 ALA A N 1
ATOM 1650 C CA . ALA A 1 215 ? -18.649 16.044 -2.850 1.00 83.88 215 ALA A CA 1
ATOM 1651 C C . ALA A 1 215 ? -18.181 15.281 -4.094 1.00 83.88 215 ALA A C 1
ATOM 1653 O O . ALA A 1 215 ? -17.372 14.355 -4.008 1.00 83.88 215 ALA A O 1
ATOM 1654 N N . ALA A 1 216 ? -18.680 15.690 -5.262 1.00 81.00 216 ALA A N 1
ATOM 1655 C CA . ALA A 1 216 ? -18.340 15.042 -6.520 1.00 81.00 216 ALA A CA 1
ATOM 1656 C C . ALA A 1 216 ? -16.849 15.206 -6.865 1.00 81.00 216 ALA A C 1
ATOM 1658 O O . ALA A 1 216 ? -16.290 16.302 -6.864 1.00 81.00 216 ALA A O 1
ATOM 1659 N N . THR A 1 217 ? -16.227 14.088 -7.211 1.00 81.50 217 THR A N 1
ATOM 1660 C CA . THR A 1 217 ? -14.871 13.951 -7.742 1.00 81.50 217 THR A CA 1
ATOM 1661 C C . THR A 1 217 ? -14.912 13.049 -8.977 1.00 81.50 217 THR A C 1
ATOM 1663 O O . THR A 1 217 ? -15.897 12.346 -9.210 1.00 81.50 217 THR A O 1
ATOM 1666 N N . GLU A 1 218 ? -13.831 12.997 -9.757 1.00 78.19 218 GLU A N 1
ATOM 1667 C CA . GLU A 1 218 ? -13.741 12.063 -10.893 1.00 78.19 218 GLU A CA 1
ATOM 1668 C C . GLU A 1 218 ? -13.943 10.599 -10.466 1.00 78.19 218 GLU A C 1
ATOM 1670 O O . GLU A 1 218 ? -14.568 9.819 -11.184 1.00 78.19 218 GLU A O 1
ATOM 1675 N N . VAL A 1 219 ? -13.477 10.238 -9.264 1.00 75.94 219 VAL A N 1
ATOM 1676 C CA . VAL A 1 219 ? -13.599 8.883 -8.707 1.00 75.94 219 VAL A CA 1
ATOM 1677 C C . VAL A 1 219 ? -15.054 8.550 -8.370 1.00 75.94 219 VAL A C 1
ATOM 1679 O O . VAL A 1 219 ? -15.553 7.490 -8.751 1.00 75.94 219 VAL A O 1
ATOM 1682 N N . THR A 1 220 ? -15.763 9.457 -7.694 1.00 78.50 220 THR A N 1
ATOM 1683 C CA . THR A 1 220 ? -17.179 9.249 -7.346 1.00 78.50 220 THR A CA 1
ATOM 1684 C C . THR A 1 220 ? -18.061 9.257 -8.596 1.00 78.50 220 THR A C 1
ATOM 1686 O O . THR A 1 220 ? -18.996 8.465 -8.709 1.00 78.50 220 THR A O 1
ATOM 1689 N N . ASP A 1 221 ? -17.733 10.096 -9.583 1.00 79.44 221 ASP A N 1
ATOM 1690 C CA . ASP A 1 221 ? -18.437 10.152 -10.864 1.00 79.44 221 ASP A CA 1
ATOM 1691 C C . ASP A 1 221 ? -18.257 8.876 -11.687 1.00 79.44 221 ASP A C 1
ATOM 1693 O O . ASP A 1 221 ? -19.232 8.370 -12.253 1.00 79.44 221 ASP A O 1
ATOM 1697 N N . PHE A 1 222 ? -17.039 8.328 -11.729 1.00 79.56 222 PHE A N 1
ATOM 1698 C CA . PHE A 1 222 ? -16.770 7.031 -12.345 1.00 79.56 222 PHE A CA 1
ATOM 1699 C C . PHE A 1 222 ? -17.619 5.932 -11.698 1.00 79.56 222 PHE A C 1
ATOM 1701 O O . PHE A 1 222 ? -18.344 5.225 -12.404 1.00 79.56 222 PHE A O 1
ATOM 1708 N N . GLY A 1 223 ? -17.600 5.849 -10.361 1.00 76.31 223 GLY A N 1
ATOM 1709 C CA . GLY A 1 223 ? -18.396 4.886 -9.598 1.00 76.31 223 GLY A CA 1
ATOM 1710 C C . GLY A 1 223 ? -19.896 4.998 -9.885 1.00 76.31 223 GLY A C 1
ATOM 1711 O O . GLY A 1 223 ? -20.581 3.982 -10.017 1.00 76.31 223 GLY A O 1
ATOM 1712 N N . ARG A 1 224 ? -20.413 6.217 -10.084 1.00 77.19 224 ARG A N 1
ATOM 1713 C CA . ARG A 1 224 ? -21.823 6.454 -10.432 1.00 77.19 224 ARG A CA 1
ATOM 1714 C C . ARG A 1 224 ? -22.168 5.975 -11.849 1.00 77.19 224 ARG A C 1
ATOM 1716 O O . ARG A 1 224 ? -23.207 5.345 -12.035 1.00 77.19 224 ARG A O 1
ATOM 1723 N N . ARG A 1 225 ? -21.312 6.248 -12.843 1.00 83.69 225 ARG A N 1
ATOM 1724 C CA . ARG A 1 225 ? -21.612 6.036 -14.276 1.00 83.69 225 ARG A CA 1
ATOM 1725 C C . ARG A 1 225 ? -21.399 4.605 -14.770 1.00 83.69 225 ARG A C 1
ATOM 1727 O O . ARG A 1 225 ? -22.147 4.162 -15.637 1.00 83.69 225 ARG A O 1
ATOM 1734 N N . ILE A 1 226 ? -20.388 3.892 -14.272 1.00 88.12 226 ILE A N 1
ATOM 1735 C CA . ILE A 1 226 ? -20.072 2.544 -14.770 1.00 88.12 226 ILE A CA 1
ATOM 1736 C C . ILE A 1 226 ? -21.078 1.514 -14.248 1.00 88.12 226 ILE A C 1
ATOM 1738 O O . ILE A 1 226 ? -21.444 1.547 -13.078 1.00 88.12 226 ILE A O 1
ATOM 1742 N N . THR A 1 227 ? -21.547 0.582 -15.077 1.00 92.81 227 THR A N 1
ATOM 1743 C CA . THR A 1 227 ? -22.377 -0.532 -14.576 1.00 92.81 227 THR A CA 1
ATOM 1744 C C . THR A 1 227 ? -21.505 -1.612 -13.933 1.00 92.81 227 THR A C 1
ATOM 1746 O O . THR A 1 227 ? -20.357 -1.796 -14.337 1.00 92.81 227 THR A O 1
ATOM 1749 N N . MET A 1 228 ? -22.043 -2.370 -12.970 1.00 94.56 228 MET A N 1
ATOM 1750 C CA . MET A 1 228 ? -21.278 -3.445 -12.317 1.00 94.56 228 MET A CA 1
ATOM 1751 C C . MET A 1 228 ? -20.793 -4.505 -13.314 1.00 94.56 228 MET A C 1
ATOM 1753 O O . MET A 1 228 ? -19.638 -4.911 -13.253 1.00 94.56 228 MET A O 1
ATOM 1757 N N . GLY A 1 229 ? -21.616 -4.875 -14.304 1.00 92.38 229 GLY A N 1
ATOM 1758 C CA . GLY A 1 229 ? -21.213 -5.828 -15.345 1.00 92.38 229 GLY A CA 1
ATOM 1759 C C . GLY A 1 229 ? -20.098 -5.307 -16.263 1.00 92.38 229 GLY A C 1
ATOM 1760 O O . GLY A 1 229 ? -19.213 -6.068 -16.649 1.00 92.38 229 GLY A O 1
ATOM 1761 N N . GLN A 1 230 ? -20.094 -4.008 -16.594 1.00 91.31 230 GLN A N 1
ATOM 1762 C CA . GLN A 1 230 ? -18.973 -3.396 -17.322 1.00 91.31 230 GLN A CA 1
ATOM 1763 C C . GLN A 1 230 ? -17.705 -3.380 -16.471 1.00 91.31 230 GLN A C 1
ATOM 1765 O O . GLN A 1 230 ? -16.631 -3.694 -16.980 1.00 91.31 230 GLN A O 1
ATOM 1770 N N . LEU A 1 231 ? -17.828 -3.032 -15.189 1.00 92.00 231 LEU A N 1
ATOM 1771 C CA . LEU A 1 231 ? -16.702 -2.991 -14.267 1.00 92.00 231 LEU A CA 1
ATOM 1772 C C . LEU A 1 231 ? -16.062 -4.374 -14.110 1.00 92.00 231 LEU A C 1
ATOM 1774 O O . LEU A 1 231 ? -14.851 -4.504 -14.269 1.00 92.00 231 LEU A O 1
ATOM 1778 N N . GLU A 1 232 ? -16.875 -5.406 -13.877 1.00 93.06 232 GLU A N 1
ATOM 1779 C CA . GLU A 1 232 ? -16.414 -6.790 -13.782 1.00 93.06 232 GLU A CA 1
ATOM 1780 C C . GLU A 1 232 ? -15.685 -7.219 -15.062 1.00 93.06 232 GLU A C 1
ATOM 1782 O O . GLU A 1 232 ? -14.585 -7.763 -15.002 1.00 93.06 232 GLU A O 1
ATOM 1787 N N . HIS A 1 233 ? -16.250 -6.911 -16.233 1.00 91.06 233 HIS A N 1
ATOM 1788 C CA . HIS A 1 233 ? -15.660 -7.292 -17.516 1.00 91.06 233 HIS A CA 1
ATOM 1789 C C . HIS A 1 233 ? -14.322 -6.599 -17.818 1.00 91.06 233 HIS A C 1
ATOM 1791 O O . HIS A 1 233 ? -13.466 -7.198 -18.471 1.00 91.06 233 HIS A O 1
ATOM 1797 N N . LEU A 1 234 ? -14.167 -5.336 -17.411 1.00 90.00 234 LEU A N 1
ATOM 1798 C CA . LEU A 1 234 ? -13.004 -4.507 -17.742 1.00 90.00 234 LEU A CA 1
ATOM 1799 C C . LEU A 1 234 ? -11.871 -4.633 -16.718 1.00 90.00 234 LEU A C 1
ATOM 1801 O O . LEU A 1 234 ? -10.704 -4.619 -17.104 1.00 90.00 234 LEU A O 1
ATOM 1805 N N . ALA A 1 235 ? -12.205 -4.723 -15.429 1.00 92.31 235 ALA A N 1
ATOM 1806 C CA . ALA A 1 235 ? -11.229 -4.655 -14.346 1.00 92.31 235 ALA A CA 1
ATOM 1807 C C . ALA A 1 235 ? -10.782 -6.037 -13.853 1.00 92.31 235 ALA A C 1
ATOM 1809 O O . ALA A 1 235 ? -9.634 -6.200 -13.439 1.00 92.31 235 ALA A O 1
ATOM 1810 N N . ILE A 1 236 ? -11.670 -7.035 -13.878 1.00 96.12 236 ILE A N 1
ATOM 1811 C CA . ILE A 1 236 ? -11.416 -8.300 -13.191 1.00 96.12 236 ILE A CA 1
ATOM 1812 C C . ILE A 1 236 ? -10.706 -9.294 -14.100 1.00 96.12 236 ILE A C 1
ATOM 1814 O O . ILE A 1 236 ? -11.126 -9.589 -15.219 1.00 96.12 236 ILE A O 1
ATOM 1818 N N . GLN A 1 237 ? -9.628 -9.864 -13.574 1.00 96.31 237 GLN A N 1
ATOM 1819 C CA . GLN A 1 237 ? -8.856 -10.910 -14.226 1.00 96.31 237 GLN A CA 1
ATOM 1820 C C . GLN A 1 237 ? -8.680 -12.118 -13.313 1.00 96.31 237 GLN A C 1
ATOM 1822 O O . GLN A 1 237 ? -9.022 -12.085 -12.132 1.00 96.31 237 GLN A O 1
ATOM 1827 N N . ARG A 1 238 ? -8.164 -13.216 -13.873 1.00 96.69 238 ARG A N 1
ATOM 1828 C CA . ARG A 1 238 ? -7.809 -14.410 -13.100 1.00 96.69 238 ARG A CA 1
ATOM 1829 C C . ARG A 1 238 ? -6.303 -14.505 -12.981 1.00 96.69 238 ARG A C 1
ATOM 1831 O O . ARG A 1 238 ? -5.631 -14.514 -14.006 1.00 96.69 238 ARG A O 1
ATOM 1838 N N . VAL A 1 239 ? -5.812 -14.650 -11.756 1.00 97.06 239 VAL A N 1
ATOM 1839 C CA . VAL A 1 239 ? -4.385 -14.828 -11.470 1.00 97.06 239 VAL A CA 1
ATOM 1840 C C . VAL A 1 239 ? -3.828 -15.988 -12.296 1.00 97.06 239 VAL A C 1
ATOM 1842 O O . VAL A 1 239 ? -4.429 -17.067 -12.349 1.00 97.06 239 VAL A O 1
ATOM 1845 N N . GLY A 1 240 ? -2.694 -15.739 -12.945 1.00 94.75 240 GLY A N 1
ATOM 1846 C CA . GLY A 1 240 ? -1.990 -16.685 -13.805 1.00 94.75 240 GLY A CA 1
ATOM 1847 C C . GLY A 1 240 ? -1.269 -17.809 -13.061 1.00 94.75 240 GLY A C 1
ATOM 1848 O O . GLY A 1 240 ? -1.243 -17.866 -11.831 1.00 94.75 240 GLY A O 1
ATOM 1849 N N . PHE A 1 241 ? -0.648 -18.718 -13.814 1.00 90.50 241 PHE A N 1
ATOM 1850 C CA . PHE A 1 241 ? -0.081 -19.965 -13.273 1.00 90.50 241 PHE A CA 1
ATOM 1851 C C . PHE A 1 241 ? 1.164 -19.781 -12.396 1.00 90.50 241 PHE A C 1
ATOM 1853 O O . PHE A 1 241 ? 1.517 -20.680 -11.636 1.00 90.50 241 PHE A O 1
ATOM 1860 N N . LYS A 1 242 ? 1.846 -18.636 -12.506 1.00 91.38 242 LYS A N 1
ATOM 1861 C CA . LYS A 1 242 ? 3.099 -18.357 -11.788 1.00 91.38 242 LYS A CA 1
ATOM 1862 C C . LYS A 1 242 ? 2.906 -18.189 -10.276 1.00 91.38 242 LYS A C 1
ATOM 1864 O O . LYS A 1 242 ? 3.853 -18.393 -9.520 1.00 91.38 242 LYS A O 1
ATOM 1869 N N . HIS A 1 243 ? 1.710 -17.802 -9.834 1.00 95.62 243 HIS A N 1
ATOM 1870 C CA . HIS A 1 243 ? 1.461 -17.403 -8.450 1.00 95.62 243 HIS A CA 1
ATOM 1871 C C . HIS A 1 243 ? 0.623 -18.429 -7.683 1.00 95.62 243 HIS A C 1
ATOM 1873 O O . HIS A 1 243 ? -0.169 -19.176 -8.257 1.00 95.62 243 HIS A O 1
ATOM 1879 N N . LYS A 1 244 ? 0.758 -18.440 -6.350 1.00 96.75 244 LYS A N 1
ATOM 1880 C CA . LYS A 1 244 ? 0.033 -19.371 -5.463 1.00 96.75 244 LYS A CA 1
ATOM 1881 C C . LYS A 1 244 ? -1.490 -19.218 -5.546 1.00 96.75 244 LYS A C 1
ATOM 1883 O O . LYS A 1 244 ? -2.214 -20.179 -5.306 1.00 96.75 244 LYS A O 1
ATOM 1888 N N . GLY A 1 245 ? -1.969 -18.024 -5.880 1.00 96.88 245 GLY A N 1
ATOM 1889 C CA . GLY A 1 245 ? -3.377 -17.703 -6.073 1.00 96.88 245 GLY A CA 1
ATOM 1890 C C . GLY A 1 245 ? -3.914 -18.013 -7.467 1.00 96.88 245 GLY A C 1
ATOM 1891 O O . GLY A 1 245 ? -4.989 -17.517 -7.788 1.00 96.88 245 GLY A O 1
ATOM 1892 N N . ALA A 1 246 ? -3.213 -18.796 -8.298 1.00 97.06 246 ALA A N 1
ATOM 1893 C CA . ALA A 1 246 ? -3.654 -19.161 -9.646 1.00 97.06 246 ALA A CA 1
ATOM 1894 C C . ALA A 1 246 ? -5.158 -19.502 -9.705 1.00 97.06 246 ALA A C 1
ATOM 1896 O O . ALA A 1 246 ? -5.662 -20.356 -8.973 1.00 97.06 246 ALA A O 1
ATOM 1897 N N . GLY A 1 247 ? -5.887 -18.812 -10.586 1.00 95.56 247 GLY A N 1
ATOM 1898 C CA . GLY A 1 247 ? -7.336 -18.948 -10.753 1.00 95.56 247 GLY A CA 1
ATOM 1899 C C . GLY A 1 247 ? -8.204 -18.012 -9.903 1.00 95.56 247 GLY A C 1
ATOM 1900 O O . GLY A 1 247 ? -9.382 -17.849 -10.252 1.00 95.56 247 GLY A O 1
ATOM 1901 N N . ARG A 1 248 ? -7.649 -17.367 -8.864 1.00 96.88 248 ARG A N 1
ATOM 1902 C CA . ARG A 1 248 ? -8.327 -16.335 -8.059 1.00 96.88 248 ARG A CA 1
ATOM 1903 C C . ARG A 1 248 ? -8.721 -15.153 -8.937 1.00 96.88 248 ARG A C 1
ATOM 1905 O O . ARG A 1 248 ? -7.952 -14.744 -9.806 1.00 96.88 248 ARG A O 1
ATOM 1912 N N . LEU A 1 249 ? -9.918 -14.619 -8.710 1.00 97.25 249 LEU A N 1
ATOM 1913 C CA . LEU A 1 249 ? -10.373 -13.395 -9.357 1.00 97.25 249 LEU A CA 1
ATOM 1914 C C . LEU A 1 249 ? -9.797 -12.187 -8.621 1.00 97.25 249 LEU A C 1
ATOM 1916 O O . LEU A 1 249 ? -9.908 -12.085 -7.400 1.00 97.25 249 LEU A O 1
ATOM 1920 N N . VAL A 1 250 ? -9.170 -11.289 -9.370 1.00 97.38 250 VAL A N 1
ATOM 1921 C CA . VAL A 1 250 ? -8.499 -10.106 -8.834 1.00 97.38 250 VAL A CA 1
ATOM 1922 C C . VAL A 1 250 ? -8.734 -8.896 -9.722 1.00 97.38 250 VAL A C 1
ATOM 1924 O O . VAL A 1 250 ? -8.948 -9.045 -10.925 1.00 97.38 250 VAL A O 1
ATOM 1927 N N . TYR A 1 251 ? -8.628 -7.703 -9.145 1.00 96.69 251 TYR A N 1
ATOM 1928 C CA . TYR A 1 251 ? -8.319 -6.497 -9.902 1.00 96.69 251 TYR A CA 1
ATOM 1929 C C . TYR A 1 251 ? -6.790 -6.305 -9.903 1.00 96.69 251 TYR A C 1
ATOM 1931 O O . TYR A 1 251 ? -6.235 -5.955 -8.853 1.00 96.69 251 TYR A O 1
ATOM 1939 N N . PRO A 1 252 ? -6.084 -6.558 -11.027 1.00 96.25 252 PRO A N 1
ATOM 1940 C CA . PRO A 1 252 ? -4.624 -6.584 -11.030 1.00 96.25 252 PRO A CA 1
ATOM 1941 C C . PRO A 1 252 ? -4.002 -5.233 -10.678 1.00 96.25 252 PRO A C 1
ATOM 1943 O O . PRO A 1 252 ? -4.401 -4.199 -11.219 1.00 96.25 252 PRO A O 1
ATOM 1946 N N . GLY A 1 253 ? -2.961 -5.247 -9.848 1.00 95.62 253 GLY A N 1
ATOM 1947 C CA . GLY A 1 253 ? -2.193 -4.058 -9.487 1.00 95.62 253 GLY A CA 1
ATOM 1948 C C . GLY A 1 253 ? -1.557 -3.391 -10.708 1.00 95.62 253 GLY A C 1
ATOM 1949 O O . GLY A 1 253 ? -1.556 -2.170 -10.811 1.00 95.62 253 GLY A O 1
ATOM 1950 N N . LEU A 1 254 ? -1.102 -4.171 -11.698 1.00 94.62 254 LEU A N 1
ATOM 1951 C CA . LEU A 1 254 ? -0.577 -3.633 -12.963 1.00 94.62 254 LEU A CA 1
ATOM 1952 C C . LEU A 1 254 ? -1.632 -2.847 -13.754 1.00 94.62 254 LEU A C 1
ATOM 1954 O O . LEU A 1 254 ? -1.321 -1.809 -14.337 1.00 94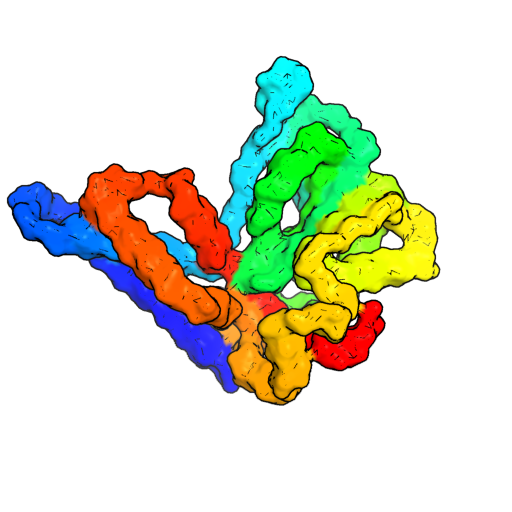.62 254 LEU A O 1
ATOM 1958 N N . LEU A 1 255 ? -2.883 -3.318 -13.760 1.00 93.81 255 LEU A N 1
ATOM 1959 C CA . LEU A 1 255 ? -3.984 -2.642 -14.450 1.00 93.81 255 LEU A CA 1
ATOM 1960 C C . LEU A 1 255 ? -4.377 -1.344 -13.722 1.00 93.81 255 LEU A C 1
ATOM 1962 O O . LEU A 1 255 ? -4.646 -0.320 -14.356 1.00 93.81 255 LEU A O 1
ATOM 1966 N N . GLN A 1 256 ? -4.334 -1.365 -12.387 1.00 92.31 256 GLN A N 1
ATOM 1967 C CA . GLN A 1 256 ? -4.487 -0.170 -11.554 1.00 92.31 256 GLN A CA 1
ATOM 1968 C C . GLN A 1 256 ? -3.372 0.846 -11.815 1.00 92.31 256 GLN A C 1
ATOM 1970 O O . GLN A 1 256 ? -3.649 2.014 -12.087 1.00 92.31 256 GLN A O 1
ATOM 1975 N N . LEU A 1 257 ? -2.116 0.394 -11.817 1.00 93.56 257 LEU A N 1
ATOM 1976 C CA . LEU A 1 257 ? -0.951 1.229 -12.093 1.00 93.56 257 LEU A CA 1
ATOM 1977 C C . LEU A 1 257 ? -1.041 1.885 -13.468 1.00 93.56 257 LEU A C 1
ATOM 1979 O O . LEU A 1 257 ? -0.804 3.083 -13.595 1.00 93.56 257 LEU A O 1
ATOM 1983 N N . GLN A 1 258 ? -1.420 1.118 -14.493 1.00 92.12 258 GLN A N 1
ATOM 1984 C CA . GLN A 1 258 ? -1.625 1.645 -15.838 1.00 92.12 258 GLN A CA 1
ATOM 1985 C C . GLN A 1 258 ? -2.655 2.779 -15.838 1.00 92.12 258 GLN A C 1
ATOM 1987 O O . GLN A 1 258 ? -2.442 3.798 -16.498 1.00 92.12 258 GLN A O 1
ATOM 1992 N N . SER A 1 259 ? -3.742 2.632 -15.078 1.00 87.19 259 SER A N 1
ATOM 1993 C CA . SER A 1 259 ? -4.764 3.671 -14.944 1.00 87.19 259 SER A CA 1
ATOM 1994 C C . SER A 1 259 ? -4.187 4.932 -14.294 1.00 87.19 259 SER A C 1
ATOM 1996 O O . SER A 1 259 ? -4.313 6.016 -14.862 1.00 87.19 259 SER A O 1
ATOM 1998 N N . PHE A 1 260 ? -3.458 4.802 -13.179 1.00 88.44 260 PHE A N 1
ATOM 1999 C CA . PHE A 1 260 ? -2.829 5.942 -12.500 1.00 88.44 260 PHE A CA 1
ATOM 2000 C C . PHE A 1 260 ? -1.779 6.659 -13.358 1.00 88.44 260 PHE A C 1
ATOM 2002 O O . PHE A 1 260 ? -1.764 7.891 -13.404 1.00 88.44 260 PHE A O 1
ATOM 2009 N N . ILE A 1 261 ? -0.948 5.907 -14.087 1.00 91.06 261 ILE A N 1
ATOM 2010 C CA . ILE A 1 261 ? 0.027 6.476 -15.025 1.00 91.06 261 ILE A CA 1
ATOM 2011 C C . ILE A 1 261 ? -0.698 7.222 -16.149 1.00 91.06 261 ILE A C 1
ATOM 2013 O O . ILE A 1 261 ? -0.305 8.335 -16.491 1.00 91.06 261 ILE A O 1
ATOM 2017 N N . THR A 1 262 ? -1.769 6.647 -16.703 1.00 89.25 262 THR A N 1
ATOM 2018 C CA . THR A 1 262 ? -2.510 7.241 -17.830 1.00 89.25 262 THR A CA 1
ATOM 2019 C C . THR A 1 262 ? -3.190 8.552 -17.442 1.00 89.25 262 THR A C 1
ATOM 2021 O O . THR A 1 262 ? -3.185 9.491 -18.236 1.00 89.25 262 THR A O 1
ATOM 2024 N N . MET A 1 263 ? -3.697 8.665 -16.209 1.00 86.00 263 MET A N 1
ATOM 2025 C CA . MET A 1 2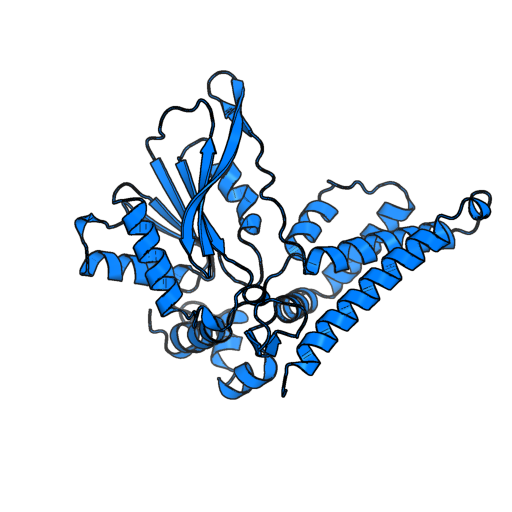63 ? -4.293 9.907 -15.697 1.00 86.00 263 MET A CA 1
ATOM 2026 C C . MET A 1 263 ? -3.319 11.097 -15.719 1.00 86.00 263 MET A C 1
ATOM 2028 O O . MET A 1 263 ? -3.755 12.238 -15.809 1.00 86.00 263 MET A O 1
ATOM 2032 N N . ASN A 1 264 ? -2.004 10.852 -15.656 1.00 89.62 264 ASN A N 1
ATOM 2033 C CA . ASN A 1 264 ? -0.965 11.887 -15.688 1.00 89.62 264 ASN A CA 1
ATOM 2034 C C . ASN A 1 264 ? 0.182 11.520 -16.652 1.00 89.62 264 ASN A C 1
ATOM 2036 O O . ASN A 1 264 ? 1.362 11.714 -16.336 1.00 89.62 264 ASN A O 1
ATOM 2040 N N . ALA A 1 265 ? -0.154 10.981 -17.830 1.00 92.25 265 ALA A N 1
ATOM 2041 C CA . ALA A 1 265 ? 0.810 10.350 -18.738 1.00 92.25 265 ALA A CA 1
ATOM 2042 C C . ALA A 1 265 ? 1.981 11.265 -19.134 1.00 92.25 265 ALA A C 1
ATOM 2044 O O . ALA A 1 265 ? 3.135 10.836 -19.114 1.00 92.25 265 ALA A O 1
ATOM 2045 N N . GLU A 1 266 ? 1.709 12.539 -19.433 1.00 94.38 266 GLU A N 1
ATOM 2046 C CA . GLU A 1 266 ? 2.741 13.517 -19.796 1.00 94.38 266 GLU A CA 1
ATOM 2047 C C . GLU A 1 266 ? 3.764 13.705 -18.668 1.00 94.38 266 GLU A C 1
ATOM 2049 O O . GLU A 1 266 ? 4.975 13.653 -18.897 1.00 94.38 266 GLU A O 1
ATOM 2054 N N . ARG A 1 267 ? 3.287 13.846 -17.425 1.00 94.44 267 ARG A N 1
ATOM 2055 C CA . ARG A 1 267 ? 4.142 14.029 -16.248 1.00 94.44 267 ARG A CA 1
ATOM 2056 C C . ARG A 1 267 ? 5.035 12.814 -16.016 1.00 94.44 267 ARG A C 1
ATOM 2058 O O . ARG A 1 267 ? 6.226 12.982 -15.754 1.00 94.44 267 ARG A O 1
ATOM 2065 N N . HIS A 1 268 ? 4.482 11.607 -16.118 1.00 95.56 268 HIS A N 1
ATOM 2066 C CA . HIS A 1 268 ? 5.247 10.375 -15.929 1.00 95.56 268 HIS A CA 1
ATOM 2067 C C . HIS A 1 268 ? 6.244 10.132 -17.068 1.00 95.56 268 HIS A C 1
ATOM 2069 O O . HIS A 1 268 ? 7.399 9.808 -16.803 1.00 95.56 268 HIS A O 1
ATOM 2075 N N . SER A 1 269 ? 5.850 10.380 -18.321 1.00 94.94 269 SER A N 1
ATOM 2076 C CA . SER A 1 269 ? 6.743 10.275 -19.483 1.00 94.94 269 SER A CA 1
ATOM 2077 C C . SER A 1 269 ? 7.910 11.260 -19.398 1.00 94.94 269 SER A C 1
ATOM 2079 O O . SER A 1 269 ? 9.059 10.909 -19.691 1.00 94.94 269 SER A O 1
ATOM 2081 N N . LYS A 1 270 ? 7.636 12.496 -18.967 1.00 96.62 270 LYS A N 1
ATOM 2082 C CA . LYS A 1 270 ? 8.664 13.511 -18.740 1.00 96.62 270 LYS A CA 1
ATOM 2083 C C . LYS A 1 270 ? 9.611 13.097 -17.616 1.00 96.62 270 LYS A C 1
ATOM 2085 O O . LYS A 1 270 ? 10.816 13.082 -17.837 1.00 96.62 270 LYS A O 1
ATOM 2090 N N . ALA A 1 271 ? 9.080 12.687 -16.463 1.00 96.38 271 ALA A N 1
ATOM 2091 C CA . ALA A 1 271 ? 9.888 12.239 -15.331 1.00 96.38 271 ALA A CA 1
ATOM 2092 C C . ALA A 1 271 ? 10.790 11.046 -15.694 1.00 96.38 271 ALA A C 1
ATOM 2094 O O . ALA A 1 271 ? 11.953 11.023 -15.301 1.00 96.38 271 ALA A O 1
ATOM 2095 N N . PHE A 1 272 ? 10.276 10.084 -16.467 1.00 96.38 272 PHE A N 1
ATOM 2096 C CA . PHE A 1 272 ? 11.059 8.957 -16.973 1.00 96.38 272 PHE A CA 1
ATOM 2097 C C . PHE A 1 272 ? 12.209 9.434 -17.871 1.00 96.38 272 PHE A C 1
ATOM 2099 O O . PHE A 1 272 ? 13.364 9.085 -17.643 1.0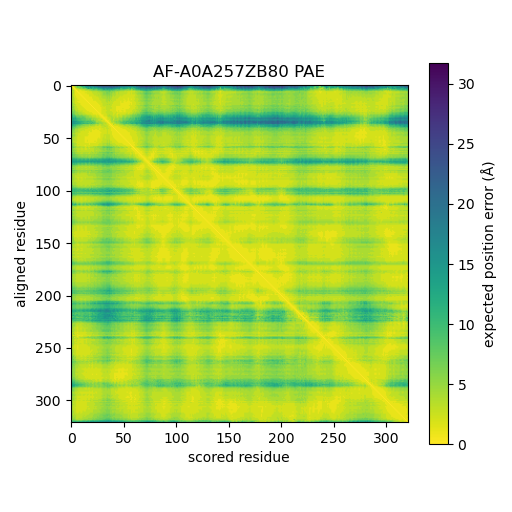0 96.38 272 PHE A O 1
ATOM 2106 N N . SER A 1 273 ? 11.909 10.284 -18.857 1.00 96.69 273 SER A N 1
ATOM 2107 C CA . SER A 1 273 ? 12.911 10.800 -19.801 1.00 96.69 273 SER A CA 1
ATOM 2108 C C . SER A 1 273 ? 13.989 11.629 -19.094 1.00 96.69 273 SER A C 1
ATOM 2110 O O . SER A 1 273 ? 15.180 11.453 -19.344 1.00 96.69 273 SER A O 1
ATOM 2112 N N . GLU A 1 274 ? 13.591 12.499 -18.164 1.00 96.81 274 GLU A N 1
ATOM 2113 C CA . GLU A 1 274 ? 14.510 13.288 -17.336 1.00 96.81 274 GLU A CA 1
ATOM 2114 C C . GLU A 1 274 ? 15.409 12.395 -16.478 1.00 96.81 274 GLU A C 1
ATOM 2116 O O . GLU A 1 274 ? 16.609 12.657 -16.375 1.00 96.81 274 GLU A O 1
ATOM 2121 N N . GLN A 1 275 ? 14.866 11.316 -15.908 1.00 97.12 275 GLN A N 1
ATOM 2122 C CA . GLN A 1 275 ? 15.663 10.371 -15.133 1.00 97.12 275 GLN A CA 1
ATOM 2123 C C . GLN A 1 275 ? 16.694 9.649 -16.000 1.00 97.12 275 GLN A C 1
ATOM 2125 O O . GLN A 1 275 ? 17.844 9.536 -15.584 1.00 97.12 275 GLN A O 1
ATOM 2130 N N . VAL A 1 276 ? 16.340 9.247 -17.225 1.00 97.12 276 VAL A N 1
ATOM 2131 C CA . VAL A 1 276 ? 17.304 8.683 -18.186 1.00 97.12 276 VAL A CA 1
ATOM 2132 C C . VAL A 1 276 ? 18.447 9.667 -18.452 1.00 97.12 276 VAL A C 1
ATOM 2134 O O . VAL A 1 276 ? 19.618 9.293 -18.367 1.00 97.12 276 VAL A O 1
ATOM 2137 N N . PHE A 1 277 ? 18.147 10.947 -18.688 1.00 96.69 277 PHE A N 1
ATOM 2138 C CA . PHE A 1 277 ? 19.191 11.960 -18.871 1.00 96.69 277 PHE A CA 1
ATOM 2139 C C . PHE A 1 277 ? 20.051 12.165 -17.620 1.00 96.69 277 PHE A C 1
ATOM 2141 O O . PHE A 1 277 ? 21.264 12.344 -17.739 1.00 96.69 277 PHE A O 1
ATOM 2148 N N . ARG A 1 278 ? 19.465 12.141 -16.418 1.00 96.44 278 ARG A N 1
ATOM 2149 C CA . ARG A 1 278 ? 20.221 12.237 -15.158 1.00 96.44 278 ARG A CA 1
ATOM 2150 C C . ARG A 1 278 ? 21.152 11.043 -14.964 1.00 96.44 278 ARG A C 1
ATOM 2152 O O . ARG A 1 278 ? 22.325 11.249 -14.663 1.00 96.44 278 ARG A O 1
ATOM 2159 N N . VAL A 1 279 ? 20.669 9.821 -15.193 1.00 96.12 279 VAL A N 1
ATOM 2160 C CA . VAL A 1 279 ? 21.483 8.596 -15.112 1.00 96.12 279 VAL A CA 1
ATOM 2161 C C . VAL A 1 279 ? 22.623 8.643 -16.132 1.00 96.12 279 VAL A C 1
ATOM 2163 O O . VAL A 1 279 ? 23.772 8.429 -15.759 1.00 96.12 279 VAL A O 1
ATOM 2166 N N . SER A 1 280 ? 22.360 9.042 -17.384 1.00 95.50 280 SER A N 1
ATOM 2167 C CA . SER A 1 280 ? 23.409 9.133 -18.420 1.00 95.50 280 SER A CA 1
ATOM 2168 C C . SER A 1 280 ? 24.525 10.134 -18.095 1.00 95.50 280 SER A C 1
ATOM 2170 O O . SER A 1 280 ? 25.639 9.998 -18.595 1.00 95.50 280 SER A O 1
ATOM 2172 N N . ARG A 1 281 ? 24.230 11.136 -17.256 1.00 94.31 281 ARG A N 1
ATOM 2173 C CA . ARG A 1 281 ? 25.174 12.169 -16.808 1.00 94.31 281 ARG A CA 1
ATOM 2174 C C . ARG A 1 281 ? 25.829 11.843 -15.461 1.00 94.31 281 ARG A C 1
ATOM 2176 O O . ARG A 1 281 ? 26.633 12.634 -14.983 1.00 94.31 281 ARG A O 1
ATOM 2183 N N . GLY A 1 282 ? 25.491 10.709 -14.840 1.00 93.62 282 GLY A N 1
ATOM 2184 C CA . GLY A 1 282 ? 25.980 10.346 -13.505 1.00 93.62 282 GLY A CA 1
ATOM 2185 C C . GLY A 1 282 ? 25.408 11.213 -12.375 1.00 93.62 282 GLY A C 1
ATOM 2186 O O . GLY A 1 282 ? 26.000 11.303 -11.306 1.00 93.62 282 GLY A O 1
ATOM 2187 N N . GLU A 1 283 ? 24.267 11.870 -12.602 1.00 95.19 283 GLU A N 1
ATOM 2188 C CA . GLU A 1 283 ? 23.611 12.777 -11.644 1.00 95.19 283 GLU A CA 1
ATOM 2189 C C . GLU A 1 283 ? 22.519 12.079 -10.809 1.00 95.19 283 GLU A C 1
ATOM 2191 O O . GLU A 1 283 ? 21.905 12.697 -9.931 1.00 95.19 283 GLU A O 1
ATOM 2196 N N . ALA A 1 284 ? 22.211 10.817 -11.115 1.00 93.06 284 ALA A N 1
ATOM 2197 C CA . ALA A 1 284 ? 21.233 10.002 -10.400 1.00 93.06 284 ALA A CA 1
ATOM 2198 C C . ALA A 1 284 ? 21.912 9.114 -9.353 1.00 93.06 284 ALA A C 1
ATOM 2200 O O . ALA A 1 284 ? 23.022 8.629 -9.560 1.00 93.06 284 ALA A O 1
ATOM 2201 N N . THR A 1 285 ? 21.229 8.886 -8.232 1.00 91.56 285 THR A N 1
ATOM 2202 C CA . THR A 1 285 ? 21.693 7.965 -7.185 1.00 91.56 285 THR A CA 1
ATOM 2203 C C . THR A 1 285 ? 20.555 7.053 -6.749 1.00 91.56 285 THR A C 1
ATOM 2205 O O . THR A 1 285 ? 19.378 7.398 -6.876 1.00 91.56 285 THR A O 1
ATOM 2208 N N . ASP A 1 286 ? 20.882 5.886 -6.195 1.00 85.12 286 ASP A N 1
ATOM 2209 C CA . ASP A 1 286 ? 19.884 4.873 -5.826 1.00 85.12 286 ASP A CA 1
ATOM 2210 C C . ASP A 1 286 ? 18.806 5.361 -4.863 1.00 85.12 286 ASP A C 1
ATOM 2212 O O . ASP A 1 286 ? 17.677 4.870 -4.893 1.00 85.12 286 ASP A O 1
ATOM 2216 N N . HIS A 1 287 ? 19.152 6.329 -4.021 1.00 85.62 287 HIS A N 1
ATOM 2217 C CA . HIS A 1 287 ? 18.285 6.847 -2.975 1.00 85.62 287 HIS A CA 1
ATOM 2218 C C . HIS A 1 287 ? 17.886 8.298 -3.207 1.00 85.62 287 HIS A C 1
ATOM 2220 O O . HIS A 1 287 ? 17.471 8.954 -2.255 1.00 85.62 287 HIS A O 1
ATOM 2226 N N . ASP A 1 288 ? 17.997 8.826 -4.428 1.00 91.56 288 ASP A N 1
ATOM 2227 C CA . ASP A 1 288 ? 17.483 10.162 -4.723 1.00 91.56 288 ASP A CA 1
ATOM 2228 C C . ASP A 1 288 ? 15.945 10.230 -4.641 1.00 91.56 288 ASP A C 1
ATOM 2230 O O . ASP A 1 288 ? 15.244 9.220 -4.551 1.00 91.56 288 ASP A O 1
ATOM 2234 N N . ALA A 1 289 ? 15.403 11.449 -4.617 1.00 91.00 289 ALA A N 1
ATOM 2235 C CA . ALA A 1 289 ? 13.968 11.658 -4.444 1.00 91.00 289 ALA A CA 1
ATOM 2236 C C . ALA A 1 289 ? 13.120 11.019 -5.558 1.00 91.00 289 ALA A C 1
ATOM 2238 O O . ALA A 1 289 ? 12.022 10.548 -5.269 1.00 91.00 289 ALA A O 1
ATOM 2239 N N . HIS A 1 290 ? 13.627 10.972 -6.796 1.00 94.00 290 HIS A N 1
ATOM 2240 C CA . HIS A 1 290 ? 12.930 10.348 -7.917 1.00 94.00 290 HIS A CA 1
ATOM 2241 C C . HIS A 1 290 ? 12.845 8.836 -7.707 1.00 94.00 290 HIS A C 1
ATOM 2243 O O . HIS A 1 290 ? 11.750 8.276 -7.717 1.00 94.00 290 HIS A O 1
ATOM 2249 N N . ASN A 1 291 ? 13.986 8.189 -7.463 1.00 93.44 291 ASN A N 1
ATOM 2250 C CA . ASN A 1 291 ? 14.057 6.742 -7.285 1.00 93.44 291 ASN A CA 1
ATOM 2251 C C . ASN A 1 291 ? 13.262 6.286 -6.057 1.00 93.44 291 ASN A C 1
ATOM 2253 O O . ASN A 1 291 ? 12.511 5.323 -6.152 1.00 93.44 291 ASN A O 1
ATOM 2257 N N . ARG A 1 292 ? 13.330 7.010 -4.929 1.00 91.62 292 ARG A N 1
ATOM 2258 C CA . ARG A 1 292 ? 12.502 6.697 -3.748 1.00 91.62 292 ARG A CA 1
ATOM 2259 C C . ARG A 1 292 ? 11.005 6.799 -4.034 1.00 91.62 292 ARG A C 1
ATOM 2261 O O . ARG A 1 292 ? 10.244 5.975 -3.544 1.00 91.62 292 ARG A O 1
ATOM 2268 N N . PHE A 1 293 ? 10.583 7.813 -4.792 1.00 93.31 293 PHE A N 1
ATOM 2269 C CA . PHE A 1 293 ? 9.178 7.979 -5.154 1.00 93.31 293 PHE A CA 1
ATOM 2270 C C . PHE A 1 293 ? 8.709 6.854 -6.081 1.00 93.31 293 PHE A C 1
ATOM 2272 O O . PHE A 1 293 ? 7.705 6.218 -5.782 1.00 93.31 293 PHE A O 1
ATOM 2279 N N . TYR A 1 294 ? 9.428 6.580 -7.174 1.00 95.12 294 TYR A N 1
ATOM 2280 C CA . TYR A 1 294 ? 9.010 5.574 -8.155 1.00 95.12 294 TYR A CA 1
ATOM 2281 C C . TYR A 1 294 ? 9.188 4.132 -7.673 1.00 95.12 294 TYR A C 1
ATOM 2283 O O . TYR A 1 294 ? 8.384 3.285 -8.051 1.00 95.12 294 TYR A O 1
ATOM 2291 N N . ASP A 1 295 ? 10.154 3.850 -6.795 1.00 93.81 295 ASP A N 1
ATOM 2292 C CA . ASP A 1 295 ? 10.274 2.536 -6.152 1.00 93.81 295 ASP A CA 1
ATOM 2293 C C . ASP A 1 295 ? 9.021 2.185 -5.335 1.00 93.81 295 ASP A C 1
ATOM 2295 O O . ASP A 1 295 ? 8.632 1.022 -5.289 1.00 93.81 295 ASP A O 1
ATOM 2299 N N . GLU A 1 296 ? 8.379 3.183 -4.722 1.00 93.50 296 GLU A N 1
ATOM 2300 C CA . GLU A 1 296 ? 7.128 3.015 -3.979 1.00 93.50 296 GLU A CA 1
ATOM 2301 C C . GLU A 1 296 ? 5.902 3.090 -4.903 1.00 93.50 296 GLU A C 1
ATOM 2303 O O . GLU A 1 296 ? 5.017 2.244 -4.849 1.00 93.50 296 GLU A O 1
ATOM 2308 N N . TYR A 1 297 ? 5.860 4.086 -5.792 1.00 94.00 297 TYR A N 1
ATOM 2309 C CA . TYR A 1 297 ? 4.722 4.351 -6.675 1.00 94.00 297 TYR A CA 1
ATOM 2310 C C . TYR A 1 297 ? 4.470 3.220 -7.678 1.00 94.00 297 TYR A C 1
ATOM 2312 O O . TYR A 1 297 ? 3.320 2.944 -8.016 1.00 94.00 297 TYR A O 1
ATOM 2320 N N . LEU A 1 298 ? 5.527 2.568 -8.169 1.00 96.31 298 LEU A N 1
ATOM 2321 C CA . LEU A 1 298 ? 5.399 1.445 -9.096 1.00 96.31 298 LEU A CA 1
ATOM 2322 C C . LEU A 1 298 ? 5.079 0.137 -8.372 1.00 96.31 298 LEU A C 1
ATOM 2324 O O . LEU A 1 298 ? 4.566 -0.773 -9.013 1.00 96.31 298 LEU A O 1
ATOM 2328 N N . ALA A 1 299 ? 5.367 0.025 -7.075 1.00 95.94 299 ALA A N 1
ATOM 2329 C CA . ALA A 1 299 ? 5.182 -1.205 -6.322 1.00 95.94 299 ALA A CA 1
ATOM 2330 C C . ALA A 1 299 ? 3.706 -1.458 -6.001 1.00 95.94 299 ALA A C 1
ATOM 2332 O O . ALA A 1 299 ? 3.150 -0.946 -5.027 1.00 95.94 299 ALA A O 1
ATOM 2333 N N . VAL A 1 300 ? 3.084 -2.291 -6.831 1.00 96.25 300 VAL A N 1
ATOM 2334 C CA . VAL A 1 300 ? 1.650 -2.562 -6.782 1.00 96.25 300 VAL A CA 1
ATOM 2335 C C . VAL A 1 300 ? 1.321 -3.978 -6.332 1.00 96.25 300 VAL A C 1
ATOM 2337 O O . VAL A 1 300 ? 2.150 -4.894 -6.369 1.00 96.25 300 VAL A O 1
ATOM 2340 N N . MET A 1 301 ? 0.080 -4.150 -5.890 1.00 96.69 301 MET A N 1
ATOM 2341 C CA . MET A 1 301 ? -0.474 -5.432 -5.479 1.00 96.69 301 MET A CA 1
ATOM 2342 C C . MET A 1 301 ? -1.871 -5.653 -6.050 1.00 96.69 301 MET A C 1
ATOM 2344 O O . MET A 1 301 ? -2.614 -4.704 -6.302 1.00 96.69 301 MET A O 1
ATOM 2348 N N . ASP A 1 302 ? -2.230 -6.919 -6.232 1.00 97.50 302 ASP A N 1
ATOM 2349 C CA . ASP A 1 302 ? -3.558 -7.300 -6.688 1.00 97.50 302 ASP A CA 1
ATOM 2350 C C . ASP A 1 302 ? -4.540 -7.258 -5.514 1.00 97.50 302 ASP A C 1
ATOM 2352 O O . ASP A 1 302 ? -4.242 -7.752 -4.424 1.00 97.50 302 ASP A O 1
ATOM 2356 N N . MET A 1 303 ? -5.732 -6.713 -5.761 1.00 97.00 303 MET A N 1
ATOM 2357 C CA . MET A 1 303 ? -6.873 -6.810 -4.846 1.00 97.00 303 MET A CA 1
ATOM 2358 C C . MET A 1 303 ? -7.766 -7.983 -5.234 1.00 97.00 303 MET A C 1
ATOM 2360 O O . MET A 1 303 ? -7.905 -8.281 -6.421 1.00 97.00 303 MET A O 1
ATOM 2364 N N . THR A 1 304 ? -8.444 -8.599 -4.267 1.00 97.75 304 THR A N 1
ATOM 2365 C CA . THR A 1 304 ? -9.525 -9.548 -4.564 1.00 97.75 304 THR A CA 1
ATOM 2366 C C . THR A 1 304 ? -10.640 -8.868 -5.358 1.00 97.75 304 THR A C 1
ATOM 2368 O O . THR A 1 304 ? -10.979 -7.704 -5.126 1.00 97.75 304 THR A O 1
ATOM 2371 N N . ALA A 1 305 ? -11.20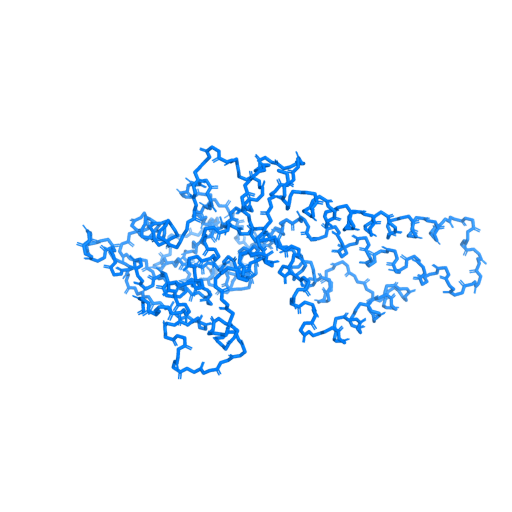1 -9.588 -6.332 1.00 97.31 305 ALA A N 1
ATOM 2372 C CA . ALA A 1 305 ? -12.316 -9.074 -7.120 1.00 97.31 305 ALA A CA 1
ATOM 2373 C C . ALA A 1 305 ? -13.527 -8.787 -6.232 1.00 97.31 305 ALA A C 1
ATOM 2375 O O . ALA A 1 305 ? -14.200 -7.780 -6.422 1.00 97.31 305 ALA A O 1
ATOM 2376 N N . GLU A 1 306 ? -13.758 -9.652 -5.247 1.00 97.44 306 GLU A N 1
ATOM 2377 C CA . GLU A 1 306 ? -14.842 -9.544 -4.284 1.00 97.44 306 GLU A CA 1
ATOM 2378 C C . GLU A 1 306 ? -14.773 -8.203 -3.548 1.00 97.44 306 GLU A C 1
ATOM 2380 O O . GLU A 1 306 ? -15.723 -7.432 -3.627 1.00 97.44 306 GLU A O 1
ATOM 2385 N N . PHE A 1 307 ? -13.621 -7.864 -2.961 1.00 97.56 307 PHE A N 1
ATOM 2386 C CA . PHE A 1 307 ? -13.412 -6.593 -2.263 1.00 97.56 307 PHE A CA 1
ATOM 2387 C C . PHE A 1 307 ? -13.562 -5.373 -3.169 1.00 97.56 307 PHE A C 1
ATOM 2389 O O . PHE A 1 307 ? -14.206 -4.395 -2.789 1.00 97.56 307 PHE A O 1
ATOM 2396 N N . TYR A 1 308 ? -12.988 -5.406 -4.374 1.00 96.12 308 TYR A N 1
ATOM 2397 C CA . TYR A 1 308 ? -13.085 -4.272 -5.290 1.00 96.12 308 TYR A CA 1
ATOM 2398 C C . TYR A 1 308 ? -14.527 -4.027 -5.751 1.00 96.12 308 TYR A C 1
ATOM 2400 O O . TYR A 1 308 ? -15.023 -2.900 -5.678 1.00 96.12 308 TYR A O 1
ATOM 2408 N N . LEU A 1 309 ? -15.214 -5.080 -6.202 1.00 96.56 309 LEU A N 1
ATOM 2409 C CA . LEU A 1 309 ? -16.579 -4.978 -6.711 1.00 96.56 309 LEU A CA 1
ATOM 2410 C C . LEU A 1 309 ? -17.557 -4.594 -5.599 1.00 96.56 309 LEU A C 1
ATOM 2412 O O . LEU A 1 309 ? -18.360 -3.684 -5.806 1.00 96.56 309 LEU A O 1
ATOM 2416 N N . SER A 1 310 ? -17.453 -5.208 -4.416 1.00 96.44 310 SER A N 1
ATOM 2417 C CA . SER A 1 310 ? -18.318 -4.870 -3.284 1.00 96.44 310 SER A CA 1
ATOM 2418 C C . SER A 1 310 ? -18.046 -3.459 -2.758 1.00 96.44 310 SER A C 1
ATOM 2420 O O . SER A 1 310 ? -18.983 -2.781 -2.348 1.00 96.44 310 SER A O 1
ATOM 2422 N N . THR A 1 311 ? -16.807 -2.957 -2.838 1.00 94.88 311 THR A N 1
ATOM 2423 C CA . THR A 1 311 ? -16.508 -1.546 -2.533 1.00 94.88 311 THR A CA 1
ATOM 2424 C C . THR A 1 311 ? -17.273 -0.615 -3.473 1.00 94.88 311 THR A C 1
ATOM 2426 O O . THR A 1 311 ? -17.931 0.319 -3.017 1.00 94.88 311 THR A O 1
ATOM 2429 N N . VAL A 1 312 ? -17.219 -0.849 -4.788 1.00 94.06 312 VAL A N 1
ATOM 2430 C CA . VAL A 1 312 ? -17.916 0.022 -5.749 1.00 94.06 312 VAL A CA 1
ATOM 2431 C C . VAL A 1 312 ? -19.433 -0.086 -5.603 1.00 94.06 312 VAL A C 1
ATOM 2433 O O . VAL A 1 312 ? -20.121 0.933 -5.599 1.00 94.06 312 VAL A O 1
ATOM 2436 N N . GLU A 1 313 ? -19.966 -1.295 -5.464 1.00 94.94 313 GLU A N 1
ATOM 2437 C CA . GLU A 1 313 ? -21.406 -1.510 -5.342 1.00 94.94 313 GLU A CA 1
ATOM 2438 C C . GLU A 1 313 ? -21.961 -0.945 -4.034 1.00 94.94 313 GLU A C 1
ATOM 2440 O O . GLU A 1 313 ? -22.845 -0.091 -4.051 1.00 94.94 313 GLU A O 1
ATOM 2445 N N . ARG A 1 314 ? -21.418 -1.367 -2.894 1.00 94.69 314 ARG A N 1
ATOM 2446 C CA . ARG A 1 314 ? -22.014 -1.066 -1.590 1.00 94.69 314 ARG A CA 1
ATOM 2447 C C . ARG A 1 314 ? -21.697 0.347 -1.120 1.00 94.69 314 ARG A C 1
ATOM 2449 O O . ARG A 1 314 ? -22.578 1.039 -0.616 1.00 94.69 314 ARG A O 1
ATOM 2456 N N . ILE A 1 315 ? -20.461 0.807 -1.327 1.00 93.06 315 ILE A N 1
ATOM 2457 C CA . ILE A 1 315 ? -20.034 2.132 -0.862 1.00 93.06 315 ILE A CA 1
ATOM 2458 C C . ILE A 1 315 ? -20.387 3.195 -1.899 1.00 93.06 315 ILE A C 1
ATOM 2460 O O . ILE A 1 315 ? -21.145 4.109 -1.602 1.00 93.06 315 ILE A O 1
ATOM 2464 N N . PHE A 1 316 ? -19.896 3.071 -3.135 1.00 91.81 316 PHE A N 1
ATOM 2465 C CA . PHE A 1 316 ? -20.037 4.142 -4.132 1.00 91.81 316 PHE A CA 1
ATOM 2466 C C . PHE A 1 316 ? -21.423 4.233 -4.775 1.00 91.81 316 PHE A C 1
ATOM 2468 O O . PHE A 1 316 ? -21.858 5.339 -5.096 1.00 91.81 316 PHE A O 1
ATOM 2475 N N . LYS A 1 317 ? -22.108 3.106 -5.001 1.00 91.06 317 LYS A N 1
ATOM 2476 C CA . LYS A 1 317 ? -23.433 3.105 -5.643 1.00 91.06 317 LYS A CA 1
ATOM 2477 C C . LYS A 1 317 ? -24.571 3.121 -4.634 1.00 91.06 317 LYS A C 1
ATOM 2479 O O . LYS A 1 317 ? -25.430 3.997 -4.714 1.00 91.06 317 LYS A O 1
ATOM 2484 N N . ASN A 1 318 ? -24.577 2.170 -3.704 1.00 92.88 318 ASN A N 1
ATOM 2485 C CA . ASN A 1 318 ? -25.678 1.998 -2.759 1.00 92.88 318 ASN A CA 1
ATOM 2486 C C . ASN A 1 318 ? -25.581 2.944 -1.558 1.00 92.88 318 ASN A C 1
ATOM 2488 O O . ASN A 1 318 ? -26.621 3.272 -0.990 1.00 92.88 318 ASN A O 1
ATOM 2492 N N . ARG A 1 319 ? -24.371 3.420 -1.221 1.00 92.38 319 ARG A N 1
ATOM 2493 C CA . ARG A 1 319 ? -24.102 4.310 -0.076 1.00 92.38 319 ARG A CA 1
ATOM 2494 C C . ARG A 1 319 ? -24.606 3.707 1.235 1.00 92.38 319 ARG A C 1
ATOM 2496 O O . ARG A 1 319 ? -25.408 4.298 1.947 1.00 92.38 319 ARG A O 1
ATOM 2503 N N . GLU A 1 320 ? -24.195 2.468 1.490 1.00 92.31 320 GLU A N 1
ATOM 2504 C CA . GLU A 1 320 ? -24.674 1.684 2.638 1.00 92.31 320 GLU A CA 1
ATOM 2505 C C . GLU A 1 320 ? -24.043 2.080 3.981 1.00 92.31 320 GLU A C 1
ATOM 2507 O O . GLU A 1 320 ? -24.541 1.662 5.026 1.00 92.31 320 GLU A O 1
ATOM 2512 N N . ILE A 1 321 ? -22.958 2.856 3.951 1.00 88.19 321 ILE A N 1
ATOM 2513 C CA . ILE A 1 321 ? -22.277 3.441 5.114 1.00 88.19 321 ILE A CA 1
ATOM 2514 C C . ILE A 1 321 ? -22.412 4.954 4.999 1.00 88.19 321 ILE A C 1
ATOM 2516 O O . ILE A 1 321 ? -22.741 5.589 6.025 1.00 88.19 321 ILE A O 1
#

pLDDT: mean 93.98, std 5.64, range [52.31, 98.81]

Radius of gyration: 22.0 Å; Cα contacts (8 Å, |Δi|>4): 547; chains: 1; bounding box: 62×38×57 Å

Secondary structure (DSSP, 8-state):
-TTHHHHHHHHHHHHHHHHHHHHHHHHHT-GGGTT---THHHHHHHHHHHHHHHHHHTT-PPP----EEE-TTSPEEEEEEEEEEEETTEEEEEEEETT-PPPS-EEEEE---SSB-GGGGHHHHHHHTTTSEEEEEEEPPGGGS-GGG----HHHHHHHHHHHHHHH-TTEEEEEESTTHHHHHHHHHHHHHH-GGG--SEEEEESS-SSTTSS--HHHHHHHHS-HHHHHHHH-EE--TTSTTTT-EEE-HHHHHHHHHHHTHHHHHHHHHHHHHHHHTT---TTSHHHHHHHHHS-B-PEEHHHHHHIIIIIIIS---